Protein AF-A0A1H9VJ92-F1 (afdb_monomer_lite)

Organism: NCBI:txid65499

Radius of gyration: 24.5 Å; chains: 1; bounding box: 49×65×63 Å

pLDDT: mean 74.27, std 18.9, range [30.56, 96.19]

Sequence (185 aa):
MTDTLDYDVPSKRSYGEVLASYCADHPLLGEYDAIVKEHNSHDVPITEELRGGVDNRTAAKMALQRLGMPCDELSVEMADAWVHRMYQEVGSLAAPAVPTISSELIGYFLSDCGVVPTVEGWEMFSAEERREIAATIGDRMPSDVWTDVLVLVMPVLLQHVIDEDRRARNPLSVVRAEETGGDRG

Foldseek 3Di:
DDPPPPPPLPLADALVRLLVVCCVVPQLLVQLVVQCVVFQVDPDPLPDDGDGGQHLLRSSLVSCVVVVHDRDPVSSVVSSVVSVVVSVVSCVSNPNPQQDLLNLLQVLCCVPVVDRDALVRLVPDDPVVLLVSLVVSCVSHPDNPDSVNCSVCVNVSSVVNVVVVVCVVPVPPVVPPPPPPDDDD

Secondary structure (DSSP, 8-state):
----------TT--HHHHHHHHHHH-HHHHHHHHHHHHH--S---TTS--SSS--HHHHHHHHHHHTT---SHHHHHHHHHHHHHHHHHHHHHHS-----HHHHHHHHIIIIISSPPPHHHHTTS-HHHHHHHHHHHHTTSSS---HHHHHHHHHHHHHHHHHHHHHHT-TTSSTTSSS------

Structure (mmCIF, N/CA/C/O backbone):
data_AF-A0A1H9VJ92-F1
#
_entry.id   AF-A0A1H9VJ92-F1
#
loop_
_atom_site.group_PDB
_atom_site.id
_atom_site.type_symbol
_atom_site.label_atom_id
_atom_site.label_alt_id
_atom_site.label_comp_id
_atom_site.label_asym_id
_atom_site.label_entity_id
_atom_site.label_seq_id
_atom_site.pdbx_PDB_ins_code
_atom_site.Cartn_x
_atom_site.Cartn_y
_atom_site.Cartn_z
_atom_site.occupancy
_atom_site.B_iso_or_equiv
_atom_site.auth_seq_id
_atom_site.auth_comp_id
_atom_site.auth_asym_id
_atom_site.auth_atom_id
_atom_site.pdbx_PDB_model_num
ATOM 1 N N . MET A 1 1 ? 27.518 15.662 13.888 1.00 30.83 1 MET A N 1
ATOM 2 C CA . MET A 1 1 ? 26.821 14.371 14.031 1.00 30.83 1 MET A CA 1
ATOM 3 C C . MET A 1 1 ? 25.352 14.701 14.115 1.00 30.83 1 MET A C 1
ATOM 5 O O . MET A 1 1 ? 24.863 15.037 15.181 1.00 30.83 1 MET A O 1
ATOM 9 N N . THR A 1 2 ? 24.715 14.779 12.959 1.00 30.56 2 THR A N 1
ATOM 10 C CA . THR A 1 2 ? 23.270 14.931 12.831 1.00 30.56 2 THR A CA 1
ATOM 11 C C . THR A 1 2 ? 22.800 13.557 12.396 1.00 30.56 2 THR A C 1
ATOM 13 O O . THR A 1 2 ? 23.130 13.139 11.289 1.00 30.56 2 THR 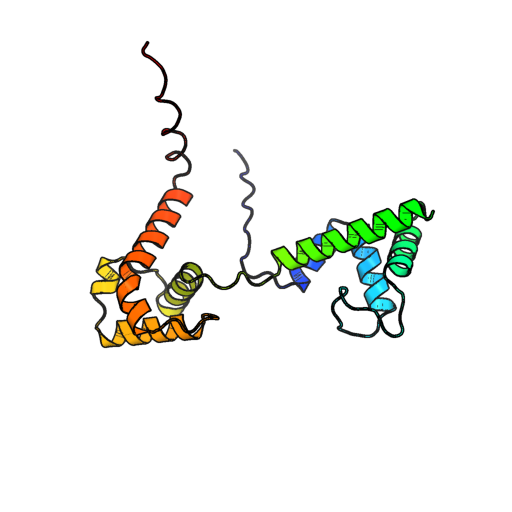A O 1
ATOM 16 N N . ASP A 1 3 ? 22.148 12.837 13.309 1.00 33.38 3 ASP A N 1
ATOM 17 C CA . ASP A 1 3 ? 21.365 11.650 12.975 1.00 33.38 3 ASP A CA 1
ATOM 18 C C . ASP A 1 3 ? 20.242 12.115 12.054 1.00 33.38 3 ASP A C 1
ATOM 20 O O . ASP A 1 3 ? 19.206 12.622 12.487 1.00 33.38 3 ASP A O 1
ATOM 24 N N . THR A 1 4 ? 20.492 12.023 10.755 1.00 34.50 4 THR A N 1
ATOM 25 C CA . THR A 1 4 ? 19.424 11.998 9.774 1.00 34.50 4 THR A CA 1
ATOM 26 C C . THR A 1 4 ? 18.726 10.667 10.004 1.00 34.50 4 THR A C 1
ATOM 28 O O . THR A 1 4 ? 19.301 9.616 9.736 1.00 34.50 4 THR A O 1
ATOM 31 N N . LEU A 1 5 ? 17.529 10.705 10.589 1.00 32.81 5 LEU A N 1
ATOM 32 C CA . LEU A 1 5 ? 16.609 9.574 10.573 1.00 32.81 5 LEU A CA 1
ATOM 33 C C . LEU A 1 5 ? 16.357 9.232 9.101 1.00 32.81 5 LEU A C 1
ATOM 35 O O . LEU A 1 5 ? 15.532 9.871 8.449 1.00 32.81 5 LEU A O 1
ATOM 39 N N . ASP A 1 6 ? 17.118 8.269 8.583 1.00 33.41 6 ASP A N 1
ATOM 40 C CA . ASP A 1 6 ? 16.794 7.536 7.367 1.00 33.41 6 ASP A CA 1
ATOM 41 C C . ASP A 1 6 ? 15.425 6.898 7.608 1.00 33.41 6 ASP A C 1
ATOM 43 O O . ASP A 1 6 ? 15.298 5.830 8.210 1.00 33.41 6 ASP A O 1
ATOM 47 N N . TYR A 1 7 ? 14.369 7.582 7.170 1.00 33.28 7 TYR A N 1
ATOM 48 C CA . TYR A 1 7 ? 13.121 6.909 6.859 1.00 33.28 7 TYR A CA 1
ATOM 49 C C . TYR A 1 7 ? 13.387 6.098 5.596 1.00 33.28 7 TYR A C 1
ATOM 51 O O . TYR A 1 7 ? 13.138 6.532 4.474 1.00 33.28 7 TYR A O 1
ATOM 59 N N . ASP A 1 8 ? 13.953 4.917 5.809 1.00 35.72 8 ASP A N 1
ATOM 60 C CA . ASP A 1 8 ? 13.954 3.824 4.857 1.00 35.72 8 ASP A CA 1
ATOM 61 C C . ASP A 1 8 ? 12.477 3.465 4.653 1.00 35.72 8 ASP A C 1
ATOM 63 O O . ASP A 1 8 ? 11.898 2.722 5.444 1.00 35.72 8 ASP A O 1
ATOM 67 N N . VAL A 1 9 ? 11.802 4.130 3.708 1.00 35.00 9 VAL A N 1
ATOM 68 C CA . VAL A 1 9 ? 10.424 3.805 3.326 1.00 35.00 9 VAL A CA 1
ATOM 69 C C . VAL A 1 9 ? 10.524 2.560 2.453 1.00 35.00 9 VAL A C 1
ATOM 71 O O . VAL A 1 9 ? 10.855 2.678 1.270 1.00 35.00 9 VAL A O 1
ATOM 74 N N . PRO A 1 10 ? 10.260 1.347 2.973 1.00 42.19 10 PRO A N 1
ATOM 75 C CA . PRO A 1 10 ? 10.361 0.155 2.165 1.00 42.19 10 PRO A CA 1
ATOM 76 C C . PRO A 1 10 ? 9.094 0.155 1.318 1.00 42.19 10 PRO A C 1
ATOM 78 O O . PRO A 1 10 ? 7.992 -0.026 1.833 1.00 42.19 10 PRO A O 1
ATOM 81 N N . SER A 1 11 ? 9.248 0.366 0.015 1.00 44.41 11 SER A N 1
ATOM 82 C CA . SER A 1 11 ? 8.184 0.421 -1.000 1.00 44.41 11 SER A CA 1
ATOM 83 C C . SER A 1 11 ? 7.394 -0.891 -1.176 1.00 44.41 11 SER A C 1
ATOM 85 O O . SER A 1 11 ? 6.705 -1.079 -2.174 1.00 44.41 11 SER A O 1
ATOM 87 N N . LYS A 1 12 ? 7.497 -1.820 -0.217 1.00 44.62 12 LYS A N 1
ATOM 88 C CA . LYS A 1 12 ? 6.905 -3.162 -0.217 1.00 44.62 12 LYS A CA 1
ATOM 89 C C . LYS A 1 12 ? 6.462 -3.595 1.187 1.00 44.62 12 LYS A C 1
ATOM 91 O O . LYS A 1 12 ? 6.755 -4.715 1.590 1.00 44.62 12 LYS A O 1
ATOM 96 N N . ARG A 1 13 ? 5.806 -2.728 1.964 1.00 57.44 13 ARG A N 1
ATOM 97 C CA . ARG A 1 13 ? 5.148 -3.181 3.202 1.00 57.44 13 ARG A CA 1
ATOM 98 C C . ARG A 1 13 ? 3.739 -3.652 2.870 1.00 57.44 13 ARG A C 1
ATOM 100 O O . ARG A 1 13 ? 2.931 -2.890 2.350 1.00 57.44 13 ARG A O 1
ATOM 107 N N . SER A 1 14 ? 3.456 -4.916 3.151 1.00 68.88 14 SER A N 1
ATOM 108 C CA . SER A 1 14 ? 2.101 -5.455 3.080 1.00 68.88 14 SER A CA 1
ATOM 109 C C . SER A 1 14 ? 1.179 -4.721 4.060 1.00 68.88 14 SER A C 1
ATOM 111 O O . SER A 1 14 ? 1.623 -4.201 5.085 1.00 68.88 14 SER A O 1
ATOM 113 N N . TYR A 1 15 ? -0.128 -4.724 3.786 1.00 73.50 15 TYR A N 1
ATOM 114 C CA . TYR A 1 15 ? -1.134 -4.166 4.698 1.00 73.50 15 TYR A CA 1
ATOM 115 C C . TYR A 1 15 ? -0.998 -4.692 6.126 1.00 73.50 15 TYR A C 1
ATOM 117 O O . TYR A 1 15 ? -1.073 -3.916 7.075 1.00 73.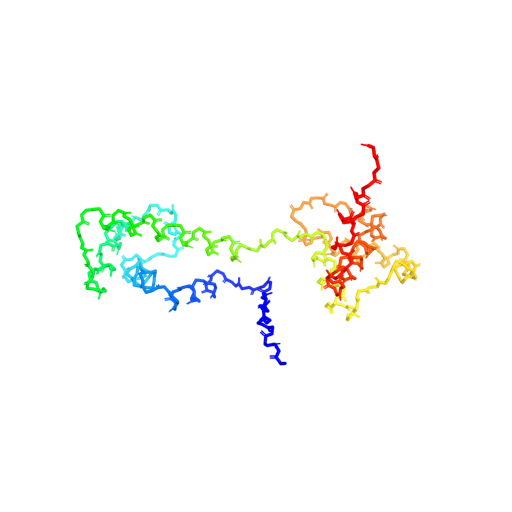50 15 TYR A O 1
ATOM 125 N N . GLY A 1 16 ? -0.703 -5.986 6.282 1.00 71.25 16 GLY A N 1
ATOM 126 C CA . GLY A 1 16 ? -0.458 -6.585 7.591 1.00 71.25 16 GLY A CA 1
ATOM 127 C C . GLY A 1 16 ? 0.750 -5.991 8.325 1.00 71.25 16 GLY A C 1
ATOM 128 O O . GLY A 1 16 ? 0.669 -5.773 9.529 1.00 71.25 16 GLY A O 1
ATOM 129 N N . GLU A 1 17 ? 1.847 -5.686 7.626 1.00 73.19 17 GLU A N 1
ATOM 130 C CA . GLU A 1 17 ? 3.061 -5.113 8.231 1.00 73.19 17 GLU A CA 1
ATOM 131 C C . GLU A 1 17 ? 2.878 -3.646 8.630 1.00 73.19 17 GLU A C 1
ATOM 133 O O . GLU A 1 17 ? 3.307 -3.244 9.713 1.00 73.19 17 GLU A O 1
ATOM 138 N N . VAL A 1 18 ? 2.214 -2.848 7.785 1.00 76.50 18 VAL A N 1
ATOM 139 C CA . VAL A 1 18 ? 1.895 -1.449 8.115 1.00 76.50 18 VAL A CA 1
ATOM 140 C C . VAL A 1 18 ? 0.924 -1.396 9.293 1.00 76.50 18 VAL A C 1
ATOM 142 O O . VAL A 1 18 ? 1.171 -0.667 10.253 1.00 76.50 18 VAL A O 1
ATOM 145 N N . LEU A 1 19 ? -0.132 -2.218 9.266 1.00 82.12 19 LEU A N 1
ATOM 146 C CA . LEU A 1 19 ? -1.099 -2.306 10.357 1.00 82.12 19 LEU A CA 1
ATOM 147 C C . LEU A 1 19 ? -0.432 -2.737 11.668 1.00 82.12 19 LEU A C 1
ATOM 149 O O . LEU A 1 19 ? -0.682 -2.127 12.701 1.00 82.12 19 LEU A O 1
ATOM 153 N N . ALA A 1 20 ? 0.452 -3.738 11.637 1.00 80.69 20 ALA A N 1
ATOM 154 C CA . ALA A 1 20 ? 1.168 -4.192 12.828 1.00 80.69 20 ALA A CA 1
ATOM 155 C C . ALA A 1 20 ? 2.037 -3.085 13.450 1.00 80.69 20 ALA A C 1
ATOM 157 O O . ALA A 1 20 ? 2.063 -2.955 14.674 1.00 80.69 20 ALA A O 1
ATOM 158 N N . SER A 1 21 ? 2.701 -2.265 12.625 1.00 83.31 21 SER A N 1
ATOM 159 C CA . SER A 1 21 ? 3.458 -1.097 13.098 1.00 83.31 21 SER A CA 1
ATOM 160 C C . SER A 1 21 ? 2.544 -0.077 13.779 1.00 83.31 21 SER A C 1
ATOM 162 O O . SER A 1 21 ? 2.816 0.342 14.898 1.00 83.31 21 SER A O 1
ATOM 164 N N . TYR A 1 22 ? 1.423 0.274 13.143 1.00 86.06 22 TYR A N 1
ATOM 165 C CA . TYR A 1 22 ? 0.463 1.225 13.708 1.00 86.06 22 TYR A CA 1
ATOM 166 C C . TYR A 1 22 ? -0.174 0.700 15.005 1.00 86.06 22 TYR A C 1
ATOM 168 O O . TYR A 1 22 ? -0.342 1.458 15.956 1.00 86.06 22 TYR A O 1
ATOM 176 N N . CYS A 1 23 ? -0.496 -0.593 15.091 1.00 88.06 23 CYS A N 1
ATOM 177 C CA . CYS A 1 23 ? -1.021 -1.202 16.316 1.00 88.06 23 CYS A CA 1
ATOM 178 C C . CYS A 1 23 ? -0.011 -1.168 17.474 1.00 88.06 23 CYS A C 1
ATOM 180 O O . CYS A 1 23 ? -0.426 -1.077 18.628 1.00 88.06 23 CYS A O 1
ATOM 182 N N . ALA A 1 24 ? 1.294 -1.231 17.187 1.00 83.56 24 ALA A N 1
ATOM 183 C CA . ALA A 1 24 ? 2.337 -1.117 18.205 1.00 83.56 24 ALA A CA 1
ATOM 184 C C . ALA A 1 24 ? 2.454 0.315 18.760 1.00 83.56 24 ALA A C 1
ATOM 186 O O . ALA A 1 24 ? 2.632 0.489 19.966 1.00 83.56 24 ALA A O 1
ATOM 187 N N . ASP A 1 25 ? 2.305 1.325 17.898 1.00 85.69 25 ASP A N 1
ATOM 188 C CA . ASP A 1 25 ? 2.434 2.739 18.272 1.00 85.69 25 ASP A CA 1
ATOM 189 C C . ASP A 1 25 ? 1.129 3.344 18.822 1.00 85.69 25 ASP A C 1
ATOM 191 O O . ASP A 1 25 ? 1.148 4.340 19.554 1.00 85.69 25 ASP A O 1
ATOM 195 N N . HIS A 1 26 ? -0.019 2.737 18.506 1.00 89.94 26 HIS A N 1
ATOM 196 C CA . HIS A 1 26 ? -1.334 3.249 18.870 1.00 89.94 26 HIS A CA 1
ATOM 197 C C . HIS A 1 26 ? -2.192 2.213 19.626 1.00 89.94 26 HIS A C 1
ATOM 199 O O . HIS A 1 26 ? -2.920 1.432 19.006 1.00 89.94 26 HIS A O 1
ATOM 205 N N . PRO A 1 27 ? -2.214 2.255 20.977 1.00 92.69 27 PRO A N 1
ATOM 206 C CA . PRO A 1 27 ? -2.888 1.248 21.807 1.00 92.69 27 PRO A CA 1
ATOM 207 C C . PRO A 1 27 ? -4.383 1.061 21.520 1.00 92.69 27 PRO A C 1
ATOM 209 O O . PRO A 1 27 ? -4.886 -0.056 21.572 1.00 92.69 27 PRO A O 1
ATOM 212 N N . LEU A 1 28 ? -5.098 2.144 21.188 1.00 92.25 28 LEU A N 1
ATOM 213 C CA . LEU A 1 28 ? -6.522 2.076 20.837 1.00 92.25 28 LEU A CA 1
ATOM 214 C C . LEU A 1 28 ? -6.759 1.261 19.564 1.00 92.25 28 LEU A C 1
ATOM 216 O O . LEU A 1 28 ? -7.692 0.465 19.525 1.00 92.25 28 LEU A O 1
ATOM 220 N N . LEU A 1 29 ? -5.908 1.436 18.551 1.00 90.75 29 LEU A N 1
ATOM 221 C CA . LEU A 1 29 ? -5.986 0.669 17.311 1.00 90.75 29 LEU A CA 1
ATOM 222 C C . LEU A 1 29 ? -5.646 -0.803 17.560 1.00 90.75 29 LEU A C 1
ATOM 224 O O . LEU A 1 29 ? -6.346 -1.674 17.058 1.00 90.75 29 LEU A O 1
ATOM 228 N N . GLY A 1 30 ? -4.624 -1.075 18.379 1.00 90.06 30 GLY A N 1
ATOM 229 C CA . GLY A 1 30 ? -4.223 -2.437 18.737 1.00 90.06 30 GLY A CA 1
ATOM 230 C C . GLY A 1 30 ? -5.320 -3.224 19.461 1.00 90.06 30 GLY A C 1
ATOM 231 O O . GLY A 1 30 ? -5.638 -4.342 19.059 1.00 90.06 30 GLY A O 1
ATOM 232 N N . GLU A 1 31 ? -5.941 -2.641 20.491 1.00 94.12 31 GLU A N 1
ATOM 233 C CA . GLU A 1 31 ? -7.042 -3.294 21.218 1.00 94.12 31 GLU A CA 1
ATOM 234 C C . GLU A 1 31 ? -8.282 -3.474 20.344 1.00 94.12 31 GLU A C 1
ATOM 236 O O . GLU A 1 31 ? -8.937 -4.516 20.388 1.00 94.12 31 GLU A O 1
ATOM 241 N N . TYR A 1 32 ? -8.591 -2.475 19.518 1.00 91.94 32 TYR A N 1
ATOM 242 C CA . TYR A 1 32 ? -9.691 -2.559 18.572 1.00 91.94 32 TYR A CA 1
ATOM 243 C C . TYR A 1 32 ? -9.485 -3.706 17.571 1.00 91.94 32 TYR A C 1
ATOM 245 O O . TYR A 1 32 ? -10.378 -4.534 17.392 1.00 91.94 32 TYR A O 1
ATOM 253 N N . ASP A 1 33 ? -8.306 -3.783 16.947 1.00 89.38 33 ASP A N 1
ATOM 254 C CA . ASP A 1 33 ? -7.958 -4.821 15.972 1.00 89.38 33 ASP A CA 1
ATOM 255 C C . ASP A 1 33 ? -8.014 -6.223 16.600 1.00 89.38 33 ASP A C 1
ATOM 257 O O . ASP A 1 33 ? -8.544 -7.159 15.996 1.00 89.38 33 ASP A O 1
ATOM 261 N N . ALA A 1 34 ? -7.552 -6.361 17.848 1.00 89.62 34 ALA A N 1
ATOM 262 C CA . ALA A 1 34 ? -7.667 -7.599 18.613 1.00 89.62 34 ALA A CA 1
ATOM 263 C C . ALA A 1 34 ? -9.133 -8.000 18.844 1.00 89.62 34 ALA A C 1
ATOM 265 O O . ALA A 1 34 ? -9.500 -9.140 18.569 1.00 89.62 34 ALA A O 1
ATOM 266 N N . ILE A 1 35 ? -9.994 -7.070 19.271 1.00 89.69 35 ILE A N 1
ATOM 267 C CA . ILE A 1 35 ? -11.428 -7.329 19.485 1.00 89.69 35 ILE A CA 1
ATOM 268 C C . ILE A 1 35 ? -12.116 -7.739 18.185 1.00 89.69 35 ILE A C 1
ATOM 270 O O . ILE A 1 35 ? -12.880 -8.704 18.173 1.00 89.69 35 ILE A O 1
ATOM 274 N N . VAL A 1 36 ? -11.835 -7.041 17.083 1.00 85.50 36 VAL A N 1
ATOM 275 C CA . VAL A 1 36 ? -12.378 -7.399 15.771 1.00 85.50 36 VAL A CA 1
ATOM 276 C C . VAL A 1 36 ? -11.951 -8.814 15.391 1.00 85.50 36 VAL A C 1
ATOM 278 O O . VAL A 1 36 ? -12.809 -9.610 15.034 1.00 85.50 36 VAL A O 1
ATOM 281 N N . LYS A 1 37 ? -10.676 -9.183 15.548 1.00 81.81 37 LYS A N 1
ATOM 282 C CA . LYS A 1 37 ? -10.196 -10.549 15.263 1.00 81.81 37 LYS A CA 1
ATOM 283 C C . LYS A 1 37 ? -10.792 -11.615 16.188 1.00 81.81 37 LYS A C 1
ATOM 285 O O . LYS A 1 37 ? -11.063 -12.727 15.743 1.00 81.81 37 LYS A O 1
ATOM 290 N N . GLU A 1 38 ? -10.990 -11.297 17.466 1.00 84.12 38 GLU A N 1
ATOM 291 C CA . GLU A 1 38 ? -11.573 -12.208 18.458 1.00 84.12 38 GLU A CA 1
ATOM 292 C C . GLU A 1 38 ? -13.059 -12.494 18.189 1.00 84.12 38 GLU A C 1
ATOM 294 O O . GLU A 1 38 ? -13.521 -13.619 18.386 1.00 84.12 38 GLU A O 1
ATOM 299 N N . HIS A 1 39 ? -13.812 -11.479 17.757 1.00 78.56 39 HIS A N 1
ATOM 300 C CA . HIS A 1 39 ? -15.274 -11.526 17.692 1.00 78.56 39 HIS A CA 1
ATOM 301 C C . HIS A 1 39 ? -15.845 -11.610 16.272 1.00 78.56 39 HIS A C 1
ATOM 303 O O . HIS A 1 39 ? -16.992 -12.028 16.109 1.00 78.56 39 HIS A O 1
ATOM 309 N N . ASN A 1 40 ? -15.067 -11.250 15.252 1.00 69.44 40 ASN A N 1
ATOM 310 C CA . ASN A 1 40 ? -15.472 -11.296 13.853 1.00 69.44 40 ASN A CA 1
ATOM 311 C C . ASN A 1 40 ? -14.667 -12.388 13.155 1.00 69.44 40 ASN A C 1
ATOM 313 O O . ASN A 1 40 ? -13.539 -12.192 12.715 1.00 69.44 40 ASN A O 1
ATOM 317 N N . SER A 1 41 ? -15.249 -13.581 13.076 1.00 54.66 41 SER A N 1
ATOM 318 C CA . SER A 1 41 ? -14.585 -14.767 12.535 1.00 54.66 41 SER A CA 1
ATOM 319 C C . SER A 1 41 ? -14.517 -14.773 11.002 1.00 54.66 41 SER A C 1
ATOM 321 O O . SER A 1 41 ? -14.742 -15.824 10.417 1.00 54.66 41 SER A O 1
ATOM 323 N N . HIS A 1 42 ? -14.255 -13.651 10.322 1.00 50.16 42 HIS A N 1
ATOM 324 C CA . HIS A 1 42 ? -14.156 -13.615 8.858 1.00 50.16 42 HIS A CA 1
ATOM 325 C C . HIS A 1 42 ? -13.095 -12.612 8.364 1.00 50.16 42 HIS A C 1
ATOM 327 O O . HIS A 1 42 ? -13.063 -11.474 8.821 1.00 50.16 42 HIS A O 1
ATOM 333 N N . ASP A 1 43 ? -12.280 -13.038 7.386 1.00 50.31 43 ASP A N 1
ATOM 334 C CA . ASP A 1 43 ? -11.286 -12.255 6.619 1.00 50.31 43 ASP A CA 1
ATOM 335 C C . ASP A 1 43 ? -11.943 -11.187 5.705 1.00 50.31 43 ASP A C 1
ATOM 337 O O . ASP A 1 43 ? -11.622 -11.074 4.521 1.00 50.31 43 ASP A O 1
ATOM 341 N N . VAL A 1 44 ? -12.923 -10.427 6.202 1.00 47.97 44 VAL A N 1
ATOM 342 C CA . VAL A 1 44 ? -13.574 -9.358 5.425 1.00 47.97 44 VAL A CA 1
ATOM 343 C C . VAL A 1 44 ? -12.954 -8.014 5.810 1.00 47.97 44 VAL A C 1
ATOM 345 O O . VAL A 1 44 ? -12.766 -7.762 7.003 1.00 47.97 44 VAL A O 1
ATOM 348 N N . PRO A 1 45 ? -12.625 -7.135 4.843 1.00 54.19 45 PRO A N 1
ATOM 349 C CA . PRO A 1 45 ? -12.153 -5.789 5.137 1.00 54.19 45 PRO A CA 1
ATOM 350 C C . PRO A 1 45 ? -13.106 -5.053 6.085 1.00 54.19 45 PRO A C 1
ATOM 352 O O . PRO A 1 45 ? -14.319 -5.057 5.890 1.00 54.19 45 PRO A O 1
ATOM 355 N N . ILE A 1 46 ? -12.546 -4.359 7.077 1.00 53.31 46 ILE A N 1
ATOM 356 C CA . ILE A 1 46 ? -13.278 -3.624 8.128 1.00 53.31 46 ILE A CA 1
ATOM 357 C C . ILE A 1 46 ? -14.219 -2.522 7.607 1.00 53.31 46 ILE A C 1
ATOM 359 O O . ILE A 1 46 ? -15.035 -1.966 8.340 1.00 53.31 46 ILE A O 1
ATOM 363 N N . THR A 1 47 ? -14.078 -2.179 6.327 1.00 52.19 47 THR A N 1
ATOM 364 C CA . THR A 1 47 ? -14.944 -1.245 5.610 1.00 52.19 47 THR A CA 1
ATOM 365 C C . THR A 1 47 ? -16.320 -1.826 5.278 1.00 52.19 47 THR A C 1
ATOM 367 O O . THR A 1 47 ? -17.196 -1.064 4.881 1.00 52.19 47 THR A O 1
ATOM 370 N N . GLU A 1 48 ? -16.524 -3.141 5.402 1.00 48.69 48 GLU A N 1
ATOM 371 C CA . GLU A 1 48 ? -17.812 -3.799 5.150 1.00 48.69 48 GLU A CA 1
ATOM 372 C C . GLU A 1 48 ? -18.614 -4.052 6.440 1.00 48.69 48 GLU A C 1
ATOM 374 O O . GLU A 1 48 ? -18.059 -4.247 7.520 1.00 48.69 48 GLU A O 1
ATOM 379 N N . GLU A 1 49 ? -19.949 -4.068 6.330 1.00 46.62 49 GLU A N 1
ATOM 380 C CA . GLU A 1 49 ? -20.837 -4.402 7.451 1.00 46.62 49 GLU A CA 1
ATOM 381 C C . GLU A 1 49 ? -20.615 -5.845 7.928 1.00 46.62 49 GLU A C 1
ATOM 383 O O . GLU A 1 49 ? -20.849 -6.819 7.204 1.00 46.62 49 GLU A O 1
ATOM 388 N N . LEU A 1 50 ? -20.219 -5.985 9.193 1.00 53.75 50 LEU A N 1
ATOM 389 C CA . LEU A 1 50 ? -19.965 -7.269 9.834 1.00 53.75 50 LEU A CA 1
ATOM 390 C C . LEU A 1 50 ? -21.265 -8.067 10.005 1.00 53.75 50 LEU A C 1
ATOM 392 O O . LEU A 1 50 ? -22.129 -7.738 10.820 1.00 53.75 50 LEU A O 1
ATOM 396 N N . ARG A 1 51 ? -21.408 -9.169 9.261 1.00 47.50 51 ARG A N 1
ATOM 397 C CA . ARG A 1 51 ? -22.512 -10.122 9.450 1.00 47.50 51 ARG A CA 1
ATOM 398 C C . ARG A 1 51 ? -22.139 -11.148 10.518 1.00 47.50 51 ARG A C 1
ATOM 400 O O . ARG A 1 51 ? -21.429 -12.103 10.232 1.00 47.50 51 ARG A O 1
ATOM 407 N N . GLY A 1 52 ? -22.672 -10.974 11.728 1.00 54.28 52 GLY A N 1
ATOM 408 C CA . GLY A 1 52 ? -22.600 -11.985 12.793 1.00 54.28 52 GLY A CA 1
ATOM 409 C C . GLY A 1 52 ? -21.503 -11.792 13.843 1.00 54.28 52 GLY A C 1
ATOM 410 O O . GLY A 1 52 ? -21.184 -12.753 14.537 1.00 54.28 52 GLY A O 1
ATOM 411 N N . GLY A 1 53 ? -20.970 -10.578 13.998 1.00 65.75 53 GLY A N 1
ATOM 412 C CA . GLY A 1 53 ? -19.998 -10.237 15.040 1.00 65.75 53 GLY A CA 1
ATOM 413 C C . GLY A 1 53 ? -20.242 -8.856 15.666 1.00 65.75 53 GLY A C 1
ATOM 414 O O . GLY A 1 53 ? -21.351 -8.327 15.567 1.00 65.75 53 GLY A O 1
ATOM 415 N N . VAL A 1 54 ? -19.255 -8.298 16.374 1.00 79.75 54 VAL A N 1
ATOM 416 C CA . VAL A 1 54 ? -19.388 -6.989 17.046 1.00 79.75 54 VAL A CA 1
ATOM 417 C C . VAL A 1 54 ? -19.229 -5.856 16.038 1.00 79.75 54 VAL A C 1
ATOM 419 O O . VAL A 1 54 ? -18.235 -5.810 15.321 1.00 79.75 54 VAL A O 1
ATOM 422 N N . ASP A 1 55 ? -20.192 -4.933 15.989 1.00 84.69 55 ASP A N 1
ATOM 423 C CA . ASP A 1 55 ? -20.090 -3.748 15.132 1.00 84.69 55 ASP A CA 1
ATOM 424 C C . ASP A 1 55 ? -18.956 -2.803 15.570 1.00 84.69 55 ASP A C 1
ATOM 426 O O . ASP A 1 55 ? -18.422 -2.899 16.679 1.00 84.69 55 ASP A O 1
ATOM 430 N N . ASN A 1 56 ? -18.595 -1.863 14.694 1.00 84.12 56 ASN A N 1
ATOM 431 C CA . ASN A 1 56 ? -17.443 -0.984 14.895 1.00 84.12 56 ASN A CA 1
ATOM 432 C C . ASN A 1 56 ? -17.551 -0.140 16.175 1.00 84.12 56 ASN A C 1
ATOM 434 O O . ASN A 1 56 ? -16.580 -0.037 16.926 1.00 84.12 56 ASN A O 1
ATOM 438 N N . ARG A 1 57 ? -18.741 0.390 16.495 1.00 89.62 57 ARG A N 1
ATOM 439 C CA . ARG A 1 57 ? -18.955 1.157 17.737 1.00 89.62 57 ARG A CA 1
ATOM 440 C C . ARG A 1 57 ? -18.839 0.274 18.975 1.00 89.62 57 ARG A C 1
ATOM 442 O O . ARG A 1 57 ? -18.315 0.715 19.999 1.00 89.62 57 ARG A O 1
ATOM 449 N N . THR A 1 58 ? -19.308 -0.965 18.901 1.00 90.31 58 THR A N 1
ATOM 450 C CA . THR A 1 58 ? -19.199 -1.948 19.980 1.00 90.31 58 THR A CA 1
ATOM 451 C C . THR A 1 58 ? -17.744 -2.352 20.193 1.00 90.31 58 THR A C 1
ATOM 453 O O . THR A 1 58 ? -17.284 -2.353 21.336 1.00 90.31 58 THR A O 1
ATOM 456 N N . ALA A 1 59 ? -16.994 -2.590 19.115 1.00 90.00 59 ALA A N 1
ATOM 457 C CA . ALA A 1 59 ? -15.560 -2.853 19.171 1.00 90.00 59 ALA A CA 1
ATOM 458 C C . ALA A 1 59 ? -14.783 -1.665 19.766 1.00 90.00 59 ALA A C 1
ATOM 460 O O . ALA A 1 59 ? -13.996 -1.855 20.692 1.00 90.00 59 ALA A O 1
ATOM 461 N N . ALA A 1 60 ? -15.070 -0.430 19.335 1.00 91.12 60 ALA A N 1
ATOM 462 C CA . ALA A 1 60 ? -14.456 0.786 19.878 1.00 91.12 60 ALA A CA 1
ATOM 463 C C . ALA A 1 60 ? -14.733 0.958 21.375 1.00 91.12 60 ALA A C 1
ATOM 465 O O . ALA A 1 60 ? -13.824 1.240 22.157 1.00 91.12 60 ALA A O 1
ATOM 466 N N . LYS A 1 61 ? -15.975 0.719 21.803 1.00 95.19 61 LYS A N 1
ATOM 467 C CA . LYS A 1 61 ? -16.335 0.739 23.222 1.00 95.19 61 LYS A CA 1
ATOM 468 C C . LYS A 1 61 ? -15.569 -0.317 24.017 1.00 95.19 61 LYS A C 1
ATOM 470 O O . LYS A 1 61 ? -15.047 -0.005 25.083 1.00 95.19 61 LYS A O 1
ATOM 475 N N . MET A 1 62 ? -15.495 -1.549 23.521 1.00 94.56 62 MET A N 1
ATOM 476 C CA . MET A 1 62 ? -14.756 -2.627 24.184 1.00 94.56 62 MET A CA 1
ATOM 477 C C . MET A 1 62 ? -13.251 -2.322 24.258 1.00 94.56 62 MET A C 1
ATOM 479 O O . MET A 1 62 ? -12.635 -2.586 25.290 1.00 94.56 62 MET A O 1
ATOM 483 N N . ALA A 1 63 ? -12.674 -1.699 23.226 1.00 94.19 63 ALA A N 1
ATOM 484 C CA . ALA A 1 63 ? -11.270 -1.287 23.210 1.00 94.19 63 ALA A CA 1
ATOM 485 C C . ALA A 1 63 ? -10.990 -0.217 24.276 1.00 94.19 63 ALA A C 1
ATOM 487 O O . ALA A 1 63 ? -10.066 -0.360 25.076 1.00 94.19 63 ALA A O 1
ATOM 488 N N . LEU A 1 64 ? -11.845 0.809 24.368 1.00 95.44 64 LEU A N 1
ATOM 489 C CA . LEU A 1 64 ? -11.764 1.820 25.428 1.00 95.44 64 LEU A CA 1
ATOM 490 C C . LEU A 1 64 ? -11.873 1.193 26.826 1.00 95.44 64 LEU A C 1
ATOM 492 O O . LEU A 1 64 ? -11.111 1.561 27.720 1.00 95.44 64 LEU A O 1
ATOM 496 N N . GLN A 1 65 ? -12.763 0.211 27.010 1.00 96.19 65 GLN A N 1
ATOM 497 C CA . GLN A 1 65 ? -12.912 -0.505 28.281 1.00 96.19 65 GLN A CA 1
ATOM 498 C C . GLN A 1 65 ? -11.648 -1.283 28.662 1.00 96.19 65 GLN A C 1
ATOM 500 O O . GLN A 1 65 ? -11.232 -1.215 29.819 1.00 96.19 65 GLN A O 1
ATOM 505 N N . ARG A 1 66 ? -11.019 -1.989 27.712 1.00 96.00 66 ARG A N 1
ATOM 506 C CA . ARG A 1 66 ? -9.756 -2.714 27.950 1.00 96.00 66 ARG A CA 1
ATOM 507 C C . ARG A 1 66 ? -8.619 -1.773 28.337 1.00 96.00 66 ARG A C 1
ATOM 509 O O . ARG A 1 66 ? -7.831 -2.102 29.219 1.00 96.00 66 ARG A O 1
ATOM 516 N N . L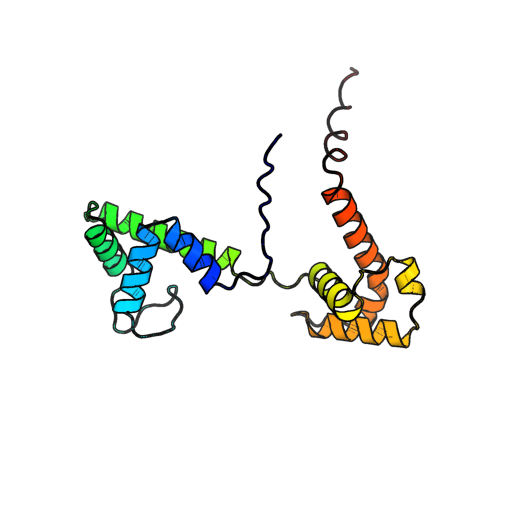EU A 1 67 ? -8.592 -0.578 27.749 1.00 94.56 67 LEU A N 1
ATOM 517 C CA . LEU A 1 67 ? -7.615 0.467 28.060 1.00 94.56 67 LEU A CA 1
ATOM 518 C C . LEU A 1 67 ? -7.921 1.250 29.348 1.00 94.56 67 LEU A C 1
ATOM 520 O O . LEU A 1 67 ? -7.134 2.112 29.734 1.00 94.56 67 LEU A O 1
ATOM 524 N N . GLY A 1 68 ? -9.050 0.986 30.016 1.00 95.19 68 GLY A N 1
ATOM 525 C CA . GLY A 1 68 ? -9.468 1.731 31.207 1.00 95.19 68 GLY A CA 1
ATOM 526 C C . GLY A 1 68 ? -9.843 3.191 30.924 1.00 95.19 68 GLY A C 1
ATOM 527 O O . GLY A 1 68 ? -9.770 4.031 31.821 1.00 95.19 68 GLY A O 1
ATOM 528 N N . MET A 1 69 ? -10.228 3.501 29.685 1.00 93.88 69 MET A N 1
ATOM 529 C CA . MET A 1 69 ? -10.588 4.844 29.230 1.00 93.88 69 MET A CA 1
ATOM 530 C C . MET A 1 69 ? -12.086 5.139 29.428 1.00 93.88 69 MET A C 1
ATOM 532 O O . MET A 1 69 ? -12.895 4.215 29.567 1.00 93.88 69 MET A O 1
ATOM 536 N N . PRO A 1 70 ? -12.500 6.421 29.425 1.00 92.31 70 PRO A N 1
ATOM 537 C CA . PRO A 1 70 ? -13.912 6.792 29.414 1.00 92.31 70 PRO A CA 1
ATOM 538 C C . PRO A 1 70 ? -14.671 6.135 28.255 1.00 92.31 70 PRO A C 1
ATOM 540 O O . PRO A 1 70 ? -14.184 6.069 27.131 1.00 92.31 70 PRO A O 1
ATOM 543 N N . CYS A 1 71 ? -15.873 5.637 28.548 1.00 93.06 71 CYS A N 1
ATOM 544 C CA . CYS A 1 71 ? -16.716 4.886 27.610 1.00 93.06 71 CYS A CA 1
ATOM 545 C C . CYS A 1 71 ? -18.114 5.506 27.464 1.00 93.06 71 CYS A C 1
ATOM 547 O O . CYS A 1 71 ? -19.092 4.794 27.215 1.00 93.06 71 CYS A O 1
ATOM 549 N N . ASP A 1 72 ? -18.229 6.814 27.700 1.00 95.69 72 ASP A N 1
ATOM 550 C CA . ASP A 1 72 ? -19.437 7.568 27.378 1.00 95.69 72 ASP A CA 1
ATOM 551 C C . ASP A 1 72 ? -19.636 7.663 25.855 1.00 95.69 72 ASP A C 1
ATOM 553 O O . ASP A 1 72 ? -18.752 7.335 25.063 1.00 95.69 72 ASP A O 1
ATOM 557 N N . GLU A 1 73 ? -20.830 8.079 25.442 1.00 92.75 73 GLU A N 1
ATOM 558 C CA . GLU A 1 73 ? -21.247 8.058 24.039 1.00 92.75 73 GLU A CA 1
ATOM 559 C C . GLU A 1 73 ? -20.329 8.870 23.118 1.00 92.75 73 GLU A C 1
ATOM 561 O O . GLU A 1 73 ? -19.997 8.391 22.031 1.00 92.75 73 GLU A O 1
ATOM 566 N N . LEU A 1 74 ? -19.870 10.041 23.576 1.00 93.06 74 LEU A N 1
ATOM 567 C CA . LEU A 1 74 ? -18.971 10.900 22.811 1.00 93.06 74 LEU A CA 1
ATOM 568 C C . LEU A 1 74 ? -17.588 10.257 22.684 1.00 93.06 74 LEU A C 1
ATOM 570 O O . LEU A 1 74 ? -17.020 10.230 21.595 1.00 93.06 74 LEU A O 1
ATOM 574 N N . SER A 1 75 ? -17.066 9.689 23.774 1.00 91.69 75 SER A N 1
ATOM 575 C CA . SER A 1 75 ? -15.778 8.984 23.762 1.00 91.69 75 SER A CA 1
ATOM 576 C C . SER A 1 75 ? -15.777 7.804 22.785 1.00 91.69 75 SER A C 1
ATOM 578 O O . SER A 1 75 ? -14.818 7.625 22.034 1.00 91.69 75 SER A O 1
ATOM 580 N N . VAL A 1 76 ? -16.868 7.030 22.739 1.00 93.06 76 VAL A N 1
ATOM 581 C CA . VAL A 1 76 ? -17.021 5.912 21.792 1.00 93.06 76 VAL A CA 1
ATOM 582 C C . VAL A 1 76 ? -17.106 6.408 20.347 1.00 93.06 76 VAL A C 1
ATOM 584 O O . VAL A 1 76 ? -16.467 5.827 19.476 1.00 93.06 76 VAL A O 1
ATOM 587 N N . GLU A 1 77 ? -17.860 7.478 20.083 1.00 89.69 77 GLU A N 1
ATOM 588 C CA . GLU A 1 77 ? -17.969 8.071 18.743 1.00 89.69 77 GLU A CA 1
ATOM 589 C C . GLU A 1 77 ? -16.619 8.590 18.231 1.00 89.69 77 GLU A C 1
ATOM 591 O O . GLU A 1 77 ? -16.228 8.311 17.098 1.00 89.69 77 GLU A O 1
ATOM 596 N N . MET A 1 78 ? -15.873 9.299 19.081 1.00 86.56 78 MET A N 1
ATOM 597 C CA . MET A 1 78 ? -14.548 9.807 18.728 1.00 86.56 78 MET A CA 1
ATOM 598 C C . MET A 1 78 ? -13.545 8.676 18.488 1.00 86.56 78 MET A C 1
ATOM 600 O O . MET A 1 78 ? -12.735 8.770 17.565 1.00 86.56 78 MET A O 1
ATOM 604 N N . ALA A 1 79 ? -13.599 7.612 19.292 1.00 88.69 79 ALA A N 1
ATOM 605 C CA . ALA A 1 79 ? -12.742 6.447 19.115 1.00 88.69 79 ALA A CA 1
ATOM 606 C C . ALA A 1 79 ? -13.037 5.712 17.801 1.00 88.69 79 ALA A C 1
ATOM 608 O O . ALA A 1 79 ? -12.102 5.413 17.063 1.00 88.69 79 ALA A O 1
ATOM 609 N N . ASP A 1 80 ? -14.311 5.480 17.478 1.00 88.50 80 ASP A N 1
ATOM 610 C CA . ASP A 1 80 ? -14.731 4.84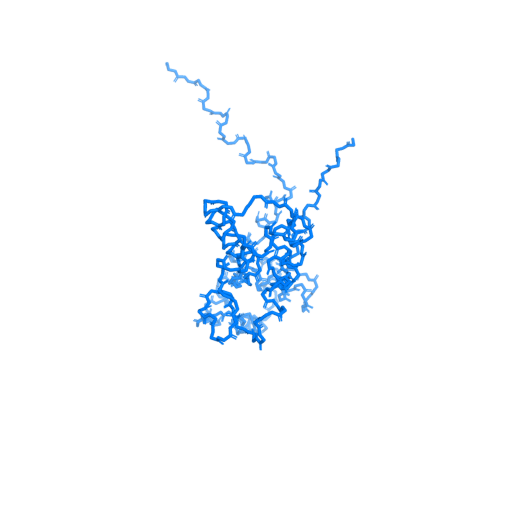5 16.221 1.00 88.50 80 ASP A CA 1
ATOM 611 C C . ASP A 1 80 ? -14.262 5.654 14.998 1.00 88.50 80 ASP A C 1
ATOM 613 O O . ASP A 1 80 ? -13.596 5.129 14.103 1.00 88.50 80 ASP A O 1
ATOM 617 N N . ALA A 1 81 ? -14.489 6.973 15.009 1.00 82.69 81 ALA A N 1
ATOM 618 C CA . ALA A 1 81 ? -14.039 7.864 13.940 1.00 82.69 81 ALA A CA 1
ATOM 619 C C . ALA A 1 81 ? -12.507 7.888 13.790 1.00 82.69 81 ALA A C 1
ATOM 621 O O . ALA A 1 81 ? -11.982 7.899 12.671 1.00 82.69 81 ALA A O 1
ATOM 622 N N . TRP A 1 82 ? -11.777 7.894 14.909 1.00 90.94 82 TRP A N 1
ATOM 623 C CA . TRP A 1 82 ? -10.317 7.879 14.900 1.00 90.94 82 TRP A CA 1
ATOM 624 C C . TRP A 1 82 ? -9.769 6.552 14.358 1.00 90.94 82 TRP A C 1
ATOM 626 O O . TRP A 1 82 ? -8.909 6.571 13.478 1.00 90.94 82 TRP A O 1
ATOM 636 N N . VAL A 1 83 ? -10.307 5.411 14.806 1.00 87.06 83 VAL A N 1
ATOM 637 C CA . VAL A 1 83 ? -9.914 4.081 14.313 1.00 87.06 83 VAL A CA 1
ATOM 638 C C . VAL A 1 83 ? -10.178 3.965 12.813 1.00 87.06 83 VAL A C 1
ATOM 640 O O . VAL A 1 83 ? -9.301 3.529 12.067 1.00 87.06 83 VAL A O 1
ATOM 643 N N . HIS A 1 84 ? -11.343 4.422 12.345 1.00 82.69 84 HIS A N 1
ATOM 644 C CA . HIS A 1 84 ? -11.672 4.415 10.922 1.00 82.69 84 HIS A CA 1
ATOM 645 C C . HIS A 1 84 ? -10.654 5.213 10.093 1.00 82.69 84 HIS A C 1
ATOM 647 O O . HIS A 1 84 ? -10.186 4.743 9.056 1.00 82.69 84 HIS A O 1
ATOM 653 N N . ARG A 1 85 ? -10.249 6.395 10.575 1.00 80.19 85 ARG A N 1
ATOM 654 C CA . ARG A 1 85 ? -9.215 7.211 9.925 1.00 80.19 85 ARG A CA 1
ATOM 655 C C . ARG A 1 85 ? -7.857 6.507 9.883 1.00 80.19 85 ARG A C 1
ATOM 657 O O . ARG A 1 85 ? -7.180 6.582 8.863 1.00 80.19 85 ARG A O 1
ATOM 664 N N . MET A 1 86 ? -7.464 5.819 10.952 1.00 83.50 86 MET A N 1
ATOM 665 C CA . MET A 1 86 ? -6.199 5.076 10.982 1.00 83.50 86 MET A CA 1
ATOM 666 C C . MET A 1 86 ? -6.191 3.915 9.992 1.00 83.50 86 MET A C 1
ATOM 668 O O . MET A 1 86 ? -5.218 3.752 9.265 1.00 83.50 86 MET A O 1
ATOM 672 N N . TYR A 1 87 ? -7.282 3.152 9.881 1.00 81.38 87 TYR A N 1
ATOM 673 C CA . TYR A 1 87 ? -7.379 2.099 8.867 1.00 81.38 87 TYR A CA 1
ATOM 674 C C . TYR A 1 87 ? -7.338 2.651 7.434 1.00 81.38 87 TYR A C 1
ATOM 676 O O . TYR A 1 87 ? -6.727 2.031 6.566 1.00 81.38 87 TYR A O 1
ATOM 684 N N . GLN A 1 88 ? -7.921 3.829 7.177 1.00 79.56 88 GLN A N 1
ATOM 685 C CA . GLN A 1 88 ? -7.782 4.509 5.881 1.00 79.56 88 GLN A CA 1
ATOM 686 C C . GLN A 1 88 ? -6.330 4.920 5.596 1.00 79.56 88 GLN A C 1
ATOM 688 O O . GLN A 1 88 ? -5.854 4.754 4.474 1.00 79.56 88 GLN A O 1
ATOM 693 N N . GLU A 1 89 ? -5.617 5.430 6.599 1.00 76.44 89 GLU A N 1
ATOM 694 C CA . GLU A 1 89 ? -4.208 5.815 6.484 1.00 76.44 89 GLU A CA 1
ATOM 695 C C . GLU A 1 89 ? -3.307 4.598 6.237 1.00 76.44 89 GLU A C 1
ATOM 697 O O . GLU A 1 89 ? -2.533 4.592 5.281 1.00 76.44 89 GLU A O 1
ATOM 702 N N . VAL A 1 90 ? -3.484 3.528 7.018 1.00 79.75 90 VAL A N 1
ATOM 703 C CA . VAL A 1 90 ? -2.828 2.229 6.805 1.00 79.75 90 VAL A CA 1
ATOM 704 C C . VAL A 1 90 ? -3.124 1.715 5.401 1.00 79.75 90 VAL A C 1
ATOM 706 O O . VAL A 1 90 ? -2.202 1.327 4.693 1.00 79.75 90 VAL A O 1
ATOM 709 N N . GLY A 1 91 ? -4.384 1.764 4.963 1.00 72.75 91 GLY A N 1
ATOM 710 C CA . GLY A 1 91 ? -4.787 1.389 3.610 1.00 72.75 91 GLY A CA 1
ATOM 711 C C . GLY A 1 91 ? -4.095 2.220 2.531 1.00 72.75 91 GLY A C 1
ATOM 712 O O . GLY A 1 91 ? -3.671 1.663 1.528 1.00 72.75 91 GLY A O 1
ATOM 713 N N . SER A 1 92 ? -3.910 3.525 2.743 1.00 70.12 92 SER A N 1
ATOM 714 C CA . SER A 1 92 ? -3.195 4.403 1.808 1.00 70.12 92 SER A CA 1
ATOM 715 C C . SER A 1 92 ? -1.690 4.135 1.762 1.00 70.12 92 SER A C 1
ATOM 717 O O . SER A 1 92 ? -1.086 4.299 0.706 1.00 70.12 92 SER A O 1
ATOM 719 N N . LEU A 1 93 ? -1.078 3.771 2.890 1.00 69.06 93 LEU A N 1
ATOM 720 C CA . LEU A 1 93 ? 0.357 3.484 2.992 1.00 69.06 93 LEU A CA 1
ATOM 721 C C . LEU A 1 93 ? 0.706 2.065 2.539 1.00 69.06 93 LEU A C 1
ATOM 723 O O . LEU A 1 93 ? 1.808 1.823 2.054 1.00 69.06 93 LEU A O 1
ATOM 727 N N . ALA A 1 94 ? -0.227 1.134 2.717 1.00 67.44 94 ALA A N 1
ATOM 728 C CA . ALA A 1 94 ? -0.106 -0.256 2.312 1.00 67.44 94 ALA A CA 1
ATOM 729 C C . ALA A 1 94 ? -0.679 -0.547 0.925 1.00 67.44 94 ALA A C 1
ATOM 731 O O . ALA A 1 94 ? -0.468 -1.645 0.403 1.00 67.44 94 ALA A O 1
ATOM 732 N N . ALA A 1 95 ? -1.439 0.388 0.343 1.00 57.22 95 ALA A N 1
ATOM 733 C CA . ALA A 1 95 ? -1.857 0.278 -1.040 1.00 57.22 95 ALA A CA 1
ATOM 734 C C . ALA A 1 95 ? -0.587 0.080 -1.871 1.00 57.22 95 ALA A C 1
ATOM 736 O O . ALA A 1 95 ? 0.329 0.903 -1.759 1.00 57.22 95 ALA A O 1
ATOM 737 N N . PRO A 1 96 ? -0.497 -0.987 -2.690 1.00 54.06 96 PRO A N 1
ATOM 738 C CA . PRO A 1 96 ? 0.543 -1.024 -3.695 1.00 54.06 96 PRO A CA 1
ATOM 739 C C . PRO A 1 96 ? 0.352 0.260 -4.492 1.00 54.06 96 PRO A C 1
ATOM 741 O O . PRO A 1 96 ? -0.715 0.467 -5.080 1.00 54.06 96 PRO A O 1
ATOM 744 N N . ALA A 1 97 ? 1.330 1.168 -4.423 1.00 55.84 97 ALA A N 1
ATOM 745 C CA . ALA A 1 97 ? 1.342 2.320 -5.303 1.00 55.84 97 ALA A CA 1
ATOM 746 C C . ALA A 1 97 ? 1.080 1.753 -6.696 1.00 55.84 97 ALA A C 1
ATOM 748 O O . ALA A 1 97 ? 1.774 0.812 -7.087 1.00 55.84 97 ALA A O 1
ATOM 749 N N . VAL A 1 98 ? 0.030 2.230 -7.380 1.00 56.62 98 VAL A N 1
ATOM 750 C CA . VAL A 1 98 ? -0.220 1.846 -8.774 1.00 56.62 98 VAL A CA 1
ATOM 751 C C . VAL A 1 98 ? 1.135 1.947 -9.460 1.00 56.62 98 VAL A C 1
ATOM 753 O O . VAL A 1 98 ? 1.698 3.049 -9.423 1.00 56.62 98 VAL A O 1
ATOM 756 N N . PRO A 1 99 ? 1.707 0.832 -9.957 1.00 60.84 99 PRO A N 1
ATOM 757 C CA . PRO A 1 99 ? 3.083 0.842 -10.402 1.00 60.84 99 PRO A CA 1
ATOM 758 C C . PRO A 1 99 ? 3.213 1.943 -11.444 1.00 60.84 99 PRO A C 1
ATOM 760 O O . PRO A 1 99 ? 2.499 1.973 -12.449 1.00 60.84 99 PRO A O 1
ATOM 763 N N . THR A 1 100 ? 4.041 2.937 -11.138 1.00 73.12 100 THR A N 1
ATOM 764 C CA . THR A 1 100 ? 4.352 3.978 -12.106 1.00 73.12 100 THR A CA 1
ATOM 765 C C . THR A 1 100 ? 5.285 3.362 -13.132 1.00 73.12 100 THR A C 1
ATOM 767 O O . THR A 1 100 ? 6.088 2.485 -12.799 1.00 73.12 100 THR A O 1
ATOM 770 N N . ILE A 1 101 ? 5.230 3.851 -14.370 1.00 77.69 101 ILE A N 1
ATOM 771 C CA . ILE A 1 101 ? 6.136 3.385 -15.427 1.00 77.69 101 ILE A CA 1
ATOM 772 C C . ILE A 1 101 ? 7.599 3.491 -14.958 1.00 77.69 101 ILE A C 1
ATOM 774 O O . ILE A 1 101 ? 8.380 2.570 -15.174 1.00 77.69 101 ILE A O 1
ATOM 778 N N . SER A 1 102 ? 7.953 4.565 -14.245 1.00 77.75 102 SER A N 1
ATOM 779 C CA . SER A 1 102 ? 9.284 4.743 -13.653 1.00 77.75 102 SER A CA 1
ATOM 780 C C . SER A 1 102 ? 9.632 3.650 -12.635 1.00 77.75 102 SER A C 1
ATOM 782 O O . SER A 1 102 ? 10.748 3.137 -12.658 1.00 77.75 102 SER A O 1
ATOM 784 N N . SER A 1 103 ? 8.694 3.258 -11.763 1.00 75.88 103 SER A N 1
ATOM 785 C CA . SER A 1 103 ? 8.935 2.214 -10.756 1.00 75.88 103 SER A CA 1
ATOM 786 C C . SER A 1 103 ? 9.132 0.823 -11.365 1.00 75.88 103 SER A C 1
ATOM 788 O O . SER A 1 103 ? 10.044 0.112 -10.946 1.00 75.88 103 SER A O 1
ATOM 790 N N . GLU A 1 104 ? 8.363 0.466 -12.398 1.00 82.44 104 GLU A N 1
ATOM 791 C CA . GLU A 1 104 ? 8.527 -0.813 -13.105 1.00 82.44 104 GLU A CA 1
ATOM 792 C C . GLU A 1 104 ? 9.809 -0.847 -13.926 1.00 82.44 104 GLU A C 1
ATOM 794 O O . GLU A 1 104 ? 10.501 -1.860 -13.954 1.00 82.44 104 GLU A O 1
ATOM 799 N N . LEU A 1 105 ? 10.175 0.278 -14.541 1.00 83.62 105 LEU A N 1
ATOM 800 C CA . LEU A 1 105 ? 11.423 0.412 -15.280 1.00 83.62 105 LEU A CA 1
ATOM 801 C C . LEU A 1 105 ? 12.628 0.205 -14.355 1.00 83.62 105 LEU A C 1
ATOM 803 O O . LEU A 1 105 ? 13.501 -0.615 -14.644 1.00 83.62 105 LEU A O 1
ATOM 807 N N . ILE A 1 106 ? 12.666 0.918 -13.225 1.00 80.56 106 ILE A N 1
ATOM 808 C CA . ILE A 1 106 ? 13.732 0.773 -12.225 1.00 80.56 106 ILE A CA 1
ATOM 809 C C . ILE A 1 106 ? 13.748 -0.660 -11.685 1.00 80.56 106 ILE A C 1
ATOM 811 O O . ILE A 1 106 ? 14.810 -1.280 -11.611 1.00 80.56 106 ILE A O 1
ATOM 815 N N . GLY A 1 107 ? 12.577 -1.202 -11.340 1.00 77.88 107 GLY A N 1
ATOM 816 C CA . GLY A 1 107 ? 12.433 -2.556 -10.817 1.00 77.88 107 GLY A CA 1
ATOM 817 C C . GLY A 1 107 ? 12.943 -3.621 -11.786 1.00 77.88 107 GLY A C 1
ATOM 818 O O . GLY A 1 107 ? 13.706 -4.496 -11.373 1.00 77.88 107 GLY A O 1
ATOM 819 N N . TYR A 1 108 ? 12.573 -3.524 -13.064 1.00 86.12 108 TYR A N 1
ATOM 820 C CA . TYR A 1 108 ? 13.042 -4.407 -14.127 1.00 86.12 108 TYR A CA 1
ATOM 821 C C . TYR A 1 108 ? 14.564 -4.343 -14.266 1.00 86.12 108 TYR A C 1
ATOM 823 O O . TYR A 1 108 ? 15.239 -5.349 -14.068 1.00 86.12 108 TYR A O 1
ATOM 831 N N . PHE A 1 109 ? 15.129 -3.162 -14.527 1.00 85.69 109 PHE A N 1
ATOM 832 C CA . PHE A 1 109 ? 16.558 -3.048 -14.822 1.00 85.69 109 PHE A CA 1
ATOM 833 C C . PHE A 1 109 ? 17.456 -3.381 -13.629 1.00 85.69 109 PHE A C 1
ATOM 835 O O . PHE A 1 109 ? 18.525 -3.960 -13.810 1.00 85.69 109 PHE A O 1
ATOM 842 N N . LEU A 1 110 ? 17.044 -3.071 -12.399 1.00 79.06 110 LEU A N 1
ATOM 843 C CA . LEU A 1 110 ? 17.815 -3.481 -11.226 1.00 79.06 110 LEU A CA 1
ATOM 844 C C . LEU A 1 110 ? 17.733 -4.989 -10.971 1.00 79.06 110 LEU A C 1
ATOM 846 O O . LEU A 1 110 ? 18.731 -5.574 -10.558 1.00 79.06 110 LEU A O 1
ATOM 850 N N . SER A 1 111 ? 16.584 -5.620 -11.224 1.00 73.81 111 SER A N 1
ATOM 851 C CA . SER A 1 111 ? 16.417 -7.062 -10.996 1.00 73.81 111 SER A CA 1
ATOM 852 C C . SER A 1 111 ? 17.096 -7.899 -12.080 1.00 73.81 111 SER A C 1
ATOM 854 O O . SER A 1 111 ? 17.802 -8.854 -11.760 1.00 73.81 111 SER A O 1
ATOM 856 N N . ASP A 1 112 ? 16.924 -7.514 -13.345 1.00 77.06 112 ASP A N 1
ATOM 857 C CA . ASP A 1 112 ? 17.326 -8.327 -14.496 1.00 77.06 112 ASP A CA 1
ATOM 858 C C . ASP A 1 112 ? 18.702 -7.915 -15.040 1.00 77.06 112 ASP A C 1
ATOM 860 O O . ASP A 1 112 ? 19.442 -8.752 -15.557 1.00 77.06 112 ASP A O 1
ATOM 864 N N . CYS A 1 113 ? 19.087 -6.640 -14.900 1.00 76.62 113 CYS A N 1
ATOM 865 C CA . CYS A 1 113 ? 20.364 -6.118 -15.405 1.00 76.62 113 CYS A CA 1
ATOM 866 C C . CYS A 1 113 ? 21.329 -5.667 -14.297 1.00 76.62 113 CYS A C 1
ATOM 868 O O . CYS A 1 113 ? 22.495 -5.389 -14.578 1.00 76.62 113 CYS A O 1
ATOM 870 N N . GLY A 1 114 ? 20.872 -5.563 -13.044 1.00 74.31 114 GLY A N 1
ATOM 871 C CA . GLY A 1 114 ? 21.662 -5.050 -11.919 1.00 74.31 114 GLY A CA 1
ATOM 872 C C . GLY A 1 114 ? 21.952 -3.543 -11.968 1.00 74.31 114 GLY A C 1
ATOM 873 O O . GLY A 1 114 ? 22.581 -3.015 -11.052 1.00 74.31 114 GLY A O 1
ATOM 874 N N . VAL A 1 115 ? 21.518 -2.838 -13.018 1.00 84.88 115 VAL A N 1
ATOM 875 C CA . VAL A 1 115 ? 21.777 -1.409 -13.230 1.00 84.88 115 VAL A CA 1
ATOM 876 C C . VAL A 1 115 ? 20.745 -0.806 -14.181 1.00 84.88 115 VAL A C 1
ATOM 878 O O . VAL A 1 115 ? 20.377 -1.426 -15.176 1.00 84.88 115 VAL A O 1
ATOM 881 N N . VAL A 1 116 ? 20.308 0.427 -13.901 1.00 85.69 116 VAL A N 1
ATOM 882 C CA . VAL A 1 116 ? 19.484 1.217 -14.831 1.00 85.69 116 VAL A CA 1
ATOM 883 C C . VAL A 1 116 ? 20.395 1.819 -15.913 1.00 85.69 116 VAL A C 1
ATOM 885 O O . VAL A 1 116 ? 21.337 2.536 -15.562 1.00 85.69 116 VAL A O 1
ATOM 888 N N . PRO A 1 117 ? 20.171 1.537 -17.211 1.00 89.75 117 PRO A N 1
ATOM 889 C CA . PRO A 1 117 ? 21.024 2.047 -18.281 1.00 89.75 117 PRO A CA 1
ATOM 890 C C . PRO A 1 117 ? 20.862 3.561 -18.468 1.00 89.75 117 PRO A C 1
ATOM 892 O O . PRO A 1 117 ? 19.826 4.141 -18.148 1.00 89.75 117 PRO A O 1
ATOM 895 N N . THR A 1 118 ? 21.877 4.211 -19.042 1.00 91.19 118 THR A N 1
ATOM 896 C CA . THR A 1 118 ? 21.720 5.581 -19.557 1.00 91.19 118 THR A CA 1
ATOM 897 C C . THR A 1 118 ? 20.924 5.572 -20.861 1.00 91.19 118 THR A C 1
ATOM 899 O O . THR A 1 118 ? 20.677 4.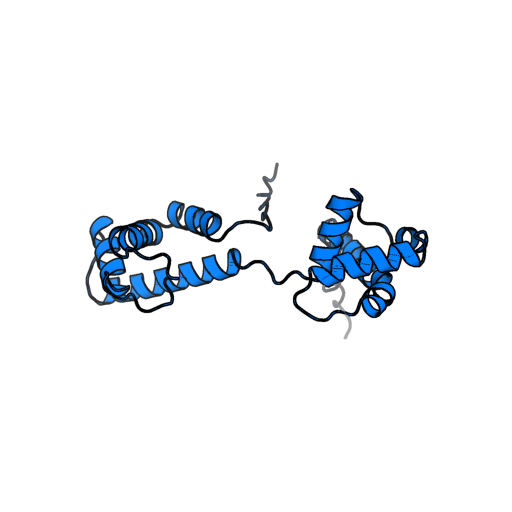511 -21.439 1.00 91.19 118 THR A O 1
ATOM 902 N N . VAL A 1 119 ? 20.554 6.751 -21.365 1.00 90.75 119 VAL A N 1
ATOM 903 C CA . VAL A 1 119 ? 19.912 6.872 -22.682 1.00 90.75 119 VAL A CA 1
ATOM 904 C C . VAL A 1 119 ? 20.809 6.295 -23.782 1.00 90.75 119 VAL A C 1
ATOM 906 O O . VAL A 1 119 ? 20.345 5.520 -24.613 1.00 90.75 119 VAL A O 1
ATOM 909 N N . GLU A 1 120 ? 22.109 6.582 -23.741 1.00 91.00 120 GLU A N 1
ATOM 910 C CA . GLU A 1 120 ? 23.080 6.026 -24.686 1.00 91.00 120 GLU A CA 1
ATOM 911 C C . GLU A 1 120 ? 23.212 4.507 -24.523 1.00 91.00 120 GLU A C 1
ATOM 913 O O . GLU A 1 120 ? 23.285 3.784 -25.512 1.00 91.00 120 GLU A O 1
ATOM 918 N N . GLY A 1 121 ? 23.190 4.004 -23.283 1.00 88.62 121 GLY A N 1
ATOM 919 C CA . GLY A 1 121 ? 23.189 2.567 -23.003 1.00 88.62 121 GLY A CA 1
ATOM 920 C C . GLY A 1 121 ? 21.946 1.862 -23.551 1.00 88.62 121 GLY A C 1
ATOM 921 O O . GLY A 1 121 ? 22.052 0.775 -24.114 1.00 88.62 121 GLY A O 1
ATOM 922 N N . TRP A 1 122 ? 20.779 2.505 -23.471 1.00 90.44 122 TRP A N 1
ATOM 923 C CA . TRP A 1 122 ? 19.554 2.013 -24.101 1.00 90.44 122 TRP A CA 1
ATOM 924 C C . TRP A 1 122 ? 19.689 1.923 -25.627 1.00 90.44 122 TRP A C 1
ATOM 926 O O . TRP A 1 122 ? 19.264 0.950 -26.253 1.00 90.44 122 TRP A O 1
ATOM 936 N N . GLU A 1 123 ? 20.336 2.916 -26.236 1.00 90.31 123 GLU A N 1
ATOM 937 C CA . GLU A 1 123 ? 20.594 2.953 -27.674 1.00 90.31 123 GLU A CA 1
ATOM 938 C C . GLU A 1 123 ? 21.617 1.915 -28.164 1.00 90.31 123 GLU A C 1
ATOM 940 O O . GLU A 1 123 ? 21.740 1.711 -29.375 1.00 90.31 123 GLU A O 1
ATOM 945 N N . MET A 1 124 ? 22.304 1.217 -27.260 1.00 91.75 124 MET A N 1
ATOM 946 C CA . MET A 1 124 ? 23.203 0.117 -27.612 1.00 91.75 124 MET A CA 1
ATOM 947 C C . MET A 1 124 ? 22.495 -1.238 -27.725 1.00 91.75 124 MET A C 1
ATOM 949 O O . MET A 1 124 ? 23.014 -2.116 -28.413 1.00 91.75 124 MET A O 1
ATOM 953 N N . PHE A 1 125 ? 21.315 -1.412 -27.118 1.00 90.31 125 PHE A N 1
ATOM 954 C CA . PHE A 1 125 ? 20.523 -2.633 -27.301 1.00 90.31 125 PHE A CA 1
ATOM 955 C C . PHE A 1 125 ? 20.033 -2.752 -28.742 1.00 90.31 125 PHE A C 1
ATOM 957 O O . PHE A 1 125 ? 19.703 -1.751 -29.391 1.00 90.31 125 PHE A O 1
ATOM 964 N N . SER A 1 126 ? 19.922 -3.977 -29.242 1.00 93.88 126 SER A N 1
ATOM 965 C CA . SER A 1 126 ? 19.284 -4.255 -30.524 1.00 93.88 126 SER A CA 1
ATOM 966 C C . SER A 1 126 ? 17.795 -3.879 -30.504 1.00 93.88 126 SER A C 1
ATOM 968 O O . SER A 1 126 ? 17.160 -3.769 -29.456 1.00 93.88 126 SER A O 1
ATOM 970 N N . ALA A 1 127 ? 17.206 -3.675 -31.686 1.00 91.19 127 ALA A N 1
ATOM 971 C CA . ALA A 1 127 ? 15.782 -3.347 -31.796 1.00 91.19 127 ALA A CA 1
ATOM 972 C C . ALA A 1 127 ? 14.863 -4.460 -31.251 1.00 91.19 127 ALA A C 1
ATOM 974 O O . ALA A 1 127 ? 13.750 -4.172 -30.815 1.00 91.19 127 ALA A O 1
ATOM 975 N N . GLU A 1 128 ? 15.328 -5.710 -31.290 1.00 92.69 128 GLU A N 1
ATOM 976 C CA . GLU A 1 128 ? 14.627 -6.875 -30.750 1.00 92.69 128 GLU A CA 1
ATOM 977 C C . GLU A 1 128 ? 14.660 -6.872 -29.218 1.00 92.69 128 GLU A C 1
ATOM 979 O O . GLU A 1 128 ? 13.600 -6.874 -28.597 1.00 92.69 128 GLU A O 1
ATOM 984 N N . GLU A 1 129 ? 15.843 -6.707 -28.616 1.00 91.81 129 GLU A N 1
ATOM 985 C CA . GLU A 1 129 ? 16.002 -6.606 -27.155 1.00 91.81 129 GLU A CA 1
ATOM 986 C C . GLU A 1 129 ? 15.186 -5.444 -26.575 1.00 91.81 129 GLU A C 1
ATOM 988 O O . GLU A 1 129 ? 14.494 -5.598 -25.571 1.00 91.81 129 GLU A O 1
ATOM 993 N N . ARG A 1 130 ? 15.188 -4.277 -27.234 1.00 92.75 130 ARG A N 1
ATOM 994 C CA . ARG A 1 130 ? 14.381 -3.130 -26.781 1.00 92.75 130 ARG A CA 1
ATOM 995 C C . ARG A 1 130 ? 12.890 -3.442 -26.756 1.00 92.75 130 ARG A C 1
ATOM 997 O O . ARG A 1 130 ? 12.191 -2.984 -25.854 1.00 92.75 130 ARG A O 1
ATOM 1004 N N . ARG A 1 131 ? 12.395 -4.193 -27.744 1.00 91.69 131 ARG A N 1
ATOM 1005 C CA . ARG A 1 131 ? 10.989 -4.610 -27.789 1.00 91.69 131 ARG A CA 1
ATOM 1006 C C . ARG A 1 131 ? 10.665 -5.623 -26.703 1.00 91.69 131 ARG A C 1
ATOM 1008 O O . ARG A 1 131 ? 9.619 -5.491 -26.079 1.00 91.69 131 ARG A O 1
ATOM 1015 N N . GLU A 1 132 ? 11.544 -6.586 -26.461 1.00 90.88 132 GLU A N 1
ATOM 1016 C CA . GLU A 1 132 ? 11.365 -7.595 -25.412 1.00 90.88 132 GLU A CA 1
ATOM 1017 C C . GLU A 1 132 ? 11.328 -6.962 -24.013 1.00 90.88 132 GLU A C 1
ATOM 1019 O O . GLU A 1 132 ? 10.415 -7.228 -23.225 1.00 90.88 132 GLU A O 1
ATOM 1024 N N . ILE A 1 133 ? 12.253 -6.038 -23.738 1.00 90.00 133 ILE A N 1
ATOM 1025 C CA . ILE A 1 133 ? 12.288 -5.262 -22.492 1.00 90.00 133 ILE A CA 1
ATOM 1026 C C . ILE A 1 133 ? 10.998 -4.445 -22.334 1.00 90.00 133 ILE A C 1
ATOM 1028 O O . ILE A 1 133 ? 10.347 -4.487 -21.289 1.00 90.00 133 ILE A O 1
ATOM 1032 N N . ALA A 1 134 ? 10.591 -3.720 -23.381 1.00 89.25 134 ALA A N 1
ATOM 1033 C CA . ALA A 1 134 ? 9.381 -2.904 -23.354 1.00 89.25 134 ALA A CA 1
ATOM 1034 C C . ALA A 1 134 ? 8.100 -3.737 -23.175 1.00 89.25 134 ALA A C 1
ATOM 1036 O O . ALA A 1 134 ? 7.185 -3.290 -22.489 1.00 89.25 134 ALA A O 1
ATOM 1037 N N . ALA A 1 135 ? 8.028 -4.937 -23.758 1.00 88.88 135 ALA A N 1
ATOM 1038 C CA . ALA A 1 135 ? 6.910 -5.856 -23.561 1.00 88.88 135 ALA A CA 1
ATOM 1039 C C . ALA A 1 135 ? 6.859 -6.350 -22.112 1.00 88.88 135 ALA A C 1
ATOM 1041 O O . ALA A 1 135 ? 5.817 -6.264 -21.474 1.00 88.88 135 ALA A O 1
ATOM 1042 N N . THR A 1 136 ? 8.008 -6.746 -21.559 1.00 87.31 136 THR A N 1
ATOM 1043 C CA . THR A 1 136 ? 8.104 -7.233 -20.176 1.00 87.31 136 THR A CA 1
ATOM 1044 C C . THR A 1 136 ? 7.688 -6.173 -19.154 1.00 87.31 136 THR A C 1
ATOM 1046 O O . THR A 1 136 ? 7.022 -6.492 -18.172 1.00 87.31 136 THR A O 1
ATOM 1049 N N . ILE A 1 137 ? 8.068 -4.910 -19.374 1.00 86.00 137 ILE A N 1
ATOM 1050 C CA . ILE A 1 137 ? 7.635 -3.786 -18.531 1.00 86.00 137 ILE A CA 1
ATOM 1051 C C . ILE A 1 137 ? 6.139 -3.507 -18.738 1.00 86.00 137 ILE A C 1
ATOM 1053 O O . ILE A 1 137 ? 5.417 -3.308 -17.765 1.00 86.00 137 ILE A O 1
ATOM 1057 N N . GLY A 1 138 ? 5.663 -3.515 -19.987 1.00 83.38 138 GLY A N 1
ATOM 1058 C CA . GLY A 1 138 ? 4.255 -3.286 -20.328 1.00 83.38 138 GLY A CA 1
ATOM 1059 C C . GLY A 1 138 ? 3.301 -4.296 -19.684 1.00 83.38 138 GLY A C 1
ATOM 1060 O O . GLY A 1 138 ? 2.287 -3.886 -19.128 1.00 83.38 138 GLY A O 1
ATOM 1061 N N . ASP A 1 139 ? 3.664 -5.581 -19.657 1.00 83.00 139 ASP A N 1
ATOM 1062 C CA . ASP A 1 139 ? 2.860 -6.664 -19.063 1.00 83.00 139 ASP A CA 1
ATOM 1063 C C . ASP A 1 139 ? 2.657 -6.520 -17.541 1.00 83.00 139 ASP A C 1
ATOM 1065 O O . ASP A 1 139 ? 1.759 -7.139 -16.966 1.00 83.00 139 ASP A O 1
ATOM 1069 N N . ARG A 1 140 ? 3.487 -5.711 -16.870 1.00 77.19 140 ARG A N 1
ATOM 1070 C CA . ARG A 1 140 ? 3.397 -5.435 -15.425 1.00 77.19 140 ARG A CA 1
ATOM 1071 C C . ARG A 1 140 ? 2.557 -4.196 -15.104 1.00 77.19 140 ARG A C 1
ATOM 1073 O O . ARG A 1 140 ? 2.302 -3.917 -13.933 1.00 77.19 140 ARG A O 1
AT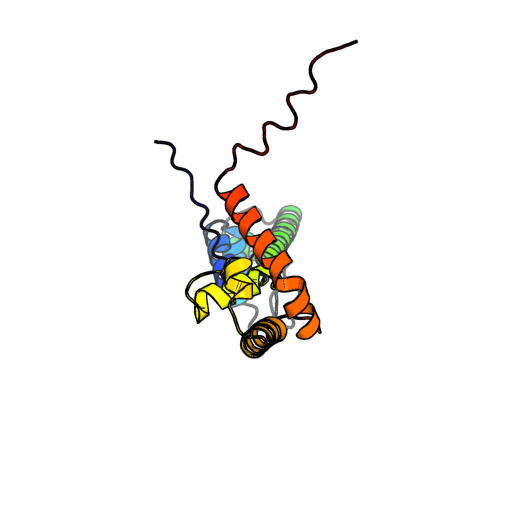OM 1080 N N . MET A 1 141 ? 2.112 -3.458 -16.121 1.00 75.00 141 MET A N 1
ATOM 1081 C CA . MET A 1 141 ? 1.340 -2.229 -15.958 1.00 75.00 141 MET A CA 1
ATOM 1082 C C . MET A 1 141 ? -0.176 -2.506 -15.996 1.00 75.00 141 MET A C 1
ATOM 1084 O O . MET A 1 141 ? -0.641 -3.338 -16.767 1.00 75.00 141 MET A O 1
ATOM 1088 N N . PRO A 1 142 ? -0.989 -1.780 -15.206 1.00 58.00 142 PRO A N 1
ATOM 1089 C CA . PRO A 1 142 ? -2.440 -1.979 -15.141 1.00 58.00 142 PRO A CA 1
ATOM 1090 C C . PRO A 1 142 ? -3.228 -1.413 -16.339 1.00 58.00 142 PRO A C 1
ATOM 1092 O O . PRO A 1 142 ? -4.456 -1.494 -16.344 1.00 58.00 142 PRO A O 1
ATOM 1095 N N . SER A 1 143 ? -2.566 -0.812 -17.333 1.00 63.09 143 SER A N 1
ATOM 1096 C CA . SER A 1 143 ? -3.186 -0.274 -18.551 1.00 63.09 143 SER A CA 1
ATOM 1097 C C . SER A 1 143 ? -2.583 -0.899 -19.808 1.00 63.09 143 SER A C 1
ATOM 1099 O O . SER A 1 143 ? -1.446 -1.361 -19.779 1.00 63.09 143 SER A O 1
ATOM 1101 N N . ASP A 1 144 ? -3.328 -0.856 -20.921 1.00 61.44 144 ASP A N 1
ATOM 1102 C CA . ASP A 1 144 ? -2.886 -1.292 -22.256 1.00 61.44 144 ASP A CA 1
ATOM 1103 C C . ASP A 1 144 ? -1.800 -0.348 -22.816 1.00 61.44 144 ASP A C 1
ATOM 1105 O O . ASP A 1 144 ? -1.994 0.381 -23.795 1.00 61.44 144 ASP A O 1
ATOM 1109 N N . VAL A 1 145 ? -0.647 -0.287 -22.151 1.00 62.97 145 VAL A N 1
ATOM 1110 C CA . VAL A 1 145 ? 0.508 0.458 -22.634 1.00 62.97 145 VAL A CA 1
ATOM 1111 C C . VAL A 1 145 ? 1.142 -0.346 -23.762 1.00 62.97 145 VAL A C 1
ATOM 1113 O O . VAL A 1 145 ? 1.740 -1.397 -23.553 1.00 62.97 145 VAL A O 1
ATOM 1116 N N . TRP A 1 146 ? 1.022 0.164 -24.983 1.00 71.00 146 TRP A N 1
ATOM 1117 C CA . TRP A 1 146 ? 1.545 -0.509 -26.167 1.00 71.00 146 TRP A CA 1
ATOM 1118 C C . TRP A 1 146 ? 3.078 -0.590 -26.135 1.00 71.00 146 TRP A C 1
ATOM 1120 O O . TRP A 1 146 ? 3.756 0.432 -26.015 1.00 71.00 146 TRP A O 1
ATOM 1130 N N . THR A 1 147 ? 3.631 -1.790 -26.329 1.00 81.75 147 THR A N 1
ATOM 1131 C CA . THR A 1 147 ? 5.080 -2.058 -26.409 1.00 81.75 147 THR A CA 1
ATOM 1132 C C . THR A 1 147 ? 5.812 -1.084 -27.335 1.00 81.75 147 THR A C 1
ATOM 1134 O O . THR A 1 147 ? 6.851 -0.542 -26.970 1.00 81.75 147 THR A O 1
ATOM 1137 N N . ASP A 1 148 ? 5.255 -0.801 -28.516 1.00 81.31 148 ASP A N 1
ATOM 1138 C CA . ASP A 1 148 ? 5.866 0.130 -29.472 1.00 81.31 148 ASP A CA 1
ATOM 1139 C C . ASP A 1 148 ? 5.914 1.572 -28.940 1.00 81.31 148 ASP A C 1
ATOM 1141 O O . ASP A 1 148 ? 6.877 2.293 -29.197 1.00 81.31 148 ASP A O 1
ATOM 1145 N N . VAL A 1 149 ? 4.914 1.989 -28.155 1.00 82.75 149 VAL A N 1
ATOM 1146 C CA . VAL A 1 149 ? 4.924 3.297 -27.485 1.00 82.75 149 VAL A CA 1
ATOM 1147 C C . VAL A 1 149 ? 6.021 3.323 -26.427 1.00 82.75 149 VAL A C 1
ATOM 1149 O O . VAL A 1 149 ? 6.794 4.276 -26.406 1.00 82.75 149 VAL A O 1
ATOM 1152 N N . LEU A 1 150 ? 6.149 2.271 -25.611 1.00 85.00 150 LEU A N 1
ATOM 1153 C CA . LEU A 1 150 ? 7.205 2.164 -24.597 1.00 85.00 150 LEU A CA 1
ATOM 1154 C C . LEU A 1 150 ? 8.604 2.238 -25.205 1.00 85.00 150 LEU A C 1
ATOM 1156 O O . LEU A 1 150 ? 9.430 2.992 -24.700 1.00 85.00 150 LEU A O 1
ATOM 1160 N N . VAL A 1 151 ? 8.862 1.542 -26.316 1.00 87.44 151 VAL A N 1
ATOM 1161 C CA . VAL A 1 151 ? 10.154 1.625 -27.020 1.00 87.44 151 VAL A CA 1
ATOM 1162 C C . VAL A 1 151 ? 10.465 3.061 -27.451 1.00 87.44 151 VAL A C 1
ATOM 1164 O O . VAL A 1 151 ? 11.603 3.510 -27.303 1.00 87.44 151 VAL A O 1
ATOM 1167 N N . LEU A 1 152 ? 9.463 3.787 -27.961 1.00 87.44 152 LEU A N 1
ATOM 1168 C CA . LEU A 1 152 ? 9.618 5.174 -28.407 1.00 87.44 152 LEU A CA 1
ATOM 1169 C C . LEU A 1 152 ? 9.879 6.140 -27.246 1.00 87.44 152 LEU A C 1
ATOM 1171 O O . LEU A 1 152 ? 10.685 7.057 -27.393 1.00 87.44 152 LEU A O 1
ATOM 1175 N N . VAL A 1 153 ? 9.209 5.954 -26.104 1.00 88.31 153 VAL A N 1
ATOM 1176 C CA . VAL A 1 153 ? 9.314 6.881 -24.963 1.00 88.31 153 VAL A CA 1
ATOM 1177 C C . VAL A 1 153 ? 10.406 6.506 -23.957 1.00 88.31 153 VAL A C 1
ATOM 1179 O O . VAL A 1 153 ? 10.743 7.333 -23.111 1.00 88.31 153 VAL A O 1
ATOM 1182 N N . MET A 1 154 ? 11.002 5.312 -24.055 1.00 89.94 154 MET A N 1
ATOM 1183 C CA . MET A 1 154 ? 12.025 4.822 -23.119 1.00 89.94 154 MET A CA 1
ATOM 1184 C C . MET A 1 154 ? 13.193 5.801 -22.898 1.00 89.94 154 MET A C 1
ATOM 1186 O O . MET A 1 154 ? 13.535 6.030 -21.739 1.00 89.94 154 MET A O 1
ATOM 1190 N N . PRO A 1 155 ? 13.771 6.455 -23.930 1.00 91.62 155 PRO A N 1
ATOM 1191 C CA . PRO A 1 155 ? 14.819 7.461 -23.724 1.00 91.62 155 PRO A CA 1
ATOM 1192 C C . PRO A 1 155 ? 14.389 8.603 -22.795 1.00 91.62 155 PRO A C 1
ATOM 1194 O O . PRO A 1 155 ? 15.149 9.032 -21.930 1.00 91.62 155 PRO A O 1
ATOM 1197 N N . VAL A 1 156 ? 13.148 9.075 -22.942 1.00 88.50 156 VAL A N 1
ATOM 1198 C CA . VAL A 1 156 ? 12.590 10.163 -22.127 1.00 88.50 156 VAL A CA 1
ATOM 1199 C C . VAL A 1 156 ? 12.372 9.695 -20.690 1.00 88.50 156 VAL A C 1
ATOM 1201 O O . VAL A 1 156 ? 12.701 10.420 -19.753 1.00 88.50 156 VAL A O 1
ATOM 1204 N N . LEU A 1 157 ? 11.858 8.477 -20.510 1.00 87.12 157 LEU A N 1
ATOM 1205 C CA . LEU A 1 157 ? 11.631 7.881 -19.192 1.00 87.12 157 LEU A CA 1
ATOM 1206 C C . LEU A 1 157 ? 12.945 7.643 -18.437 1.00 87.12 157 LEU A C 1
ATOM 1208 O O . LEU A 1 157 ? 13.044 7.986 -17.262 1.00 87.12 157 LEU A O 1
ATOM 1212 N N . LEU A 1 158 ? 13.970 7.122 -19.114 1.00 89.19 158 LEU A N 1
ATOM 1213 C CA . LEU A 1 158 ? 15.304 6.932 -18.540 1.00 89.19 158 LEU A CA 1
ATOM 1214 C C . LEU A 1 158 ? 15.931 8.265 -18.132 1.00 89.19 158 LEU A C 1
ATOM 1216 O O . LEU A 1 158 ? 16.443 8.389 -17.020 1.00 89.19 158 LEU A O 1
ATOM 1220 N N . GLN A 1 159 ? 15.847 9.280 -18.997 1.00 88.56 159 GLN A N 1
ATOM 1221 C CA . GLN A 1 159 ? 16.351 10.614 -18.678 1.00 88.56 159 GLN A CA 1
ATOM 1222 C C . GLN A 1 159 ? 15.636 11.208 -17.458 1.00 88.56 159 GLN A C 1
ATOM 1224 O O . GLN A 1 159 ? 16.283 11.775 -16.580 1.00 88.56 159 GLN A O 1
ATOM 1229 N N . HIS A 1 160 ? 14.317 11.029 -17.373 1.00 84.19 160 HIS A N 1
ATOM 1230 C CA . HIS A 1 160 ? 13.526 11.476 -16.235 1.00 84.19 160 HIS A CA 1
ATOM 1231 C C . HIS A 1 160 ? 13.965 10.804 -14.925 1.00 84.19 160 HIS A C 1
ATOM 1233 O O . HIS A 1 160 ? 14.258 11.512 -13.966 1.00 84.19 160 HIS A O 1
ATOM 1239 N N . VAL A 1 161 ? 14.112 9.473 -14.909 1.00 81.56 161 VAL A N 1
ATOM 1240 C CA . VAL A 1 161 ? 14.602 8.714 -13.740 1.00 81.56 161 VAL A CA 1
ATOM 1241 C C . VAL A 1 161 ? 15.991 9.191 -13.300 1.00 81.56 161 VAL A C 1
ATOM 1243 O O . VAL A 1 161 ? 16.238 9.389 -12.110 1.00 81.56 161 VAL A O 1
ATOM 1246 N N . ILE A 1 162 ? 16.899 9.421 -14.252 1.00 83.56 162 ILE A N 1
ATOM 1247 C CA . ILE A 1 162 ? 18.254 9.919 -13.970 1.00 83.56 162 ILE A CA 1
ATOM 1248 C C . ILE A 1 162 ? 18.210 11.328 -13.363 1.00 83.56 162 ILE A C 1
ATOM 1250 O O . ILE A 1 162 ? 18.953 11.624 -12.424 1.00 83.56 162 ILE A O 1
ATOM 1254 N N . ASP A 1 163 ? 17.361 12.212 -13.885 1.00 83.62 163 ASP A N 1
ATOM 1255 C CA . ASP A 1 163 ? 17.232 13.579 -13.379 1.00 83.62 163 ASP A CA 1
ATOM 1256 C C . ASP A 1 163 ? 16.571 13.626 -11.996 1.00 83.62 163 ASP A C 1
ATOM 1258 O O . ASP A 1 163 ? 16.966 14.443 -11.161 1.00 83.62 163 ASP A O 1
ATOM 1262 N N . GLU A 1 164 ? 15.613 12.740 -11.720 1.00 76.19 164 GLU A N 1
ATOM 1263 C CA . GLU A 1 164 ? 15.022 12.569 -10.391 1.00 76.19 164 GLU A CA 1
ATOM 1264 C C . GLU A 1 164 ? 16.054 12.089 -9.365 1.00 76.19 164 GLU A C 1
ATOM 1266 O O . GLU A 1 164 ? 16.197 12.722 -8.316 1.00 76.19 164 GLU A O 1
ATOM 1271 N N . ASP A 1 165 ? 16.841 11.054 -9.680 1.00 75.56 165 ASP A N 1
ATOM 1272 C CA . ASP A 1 165 ? 17.916 10.567 -8.801 1.00 75.56 165 ASP A CA 1
ATOM 1273 C C . ASP A 1 165 ? 18.969 11.661 -8.541 1.00 75.56 165 ASP A C 1
ATOM 1275 O O . ASP A 1 165 ? 19.374 11.895 -7.399 1.00 75.56 165 ASP A O 1
ATOM 1279 N N . ARG A 1 166 ? 19.348 12.431 -9.571 1.00 75.75 166 ARG A N 1
ATOM 1280 C CA . ARG A 1 166 ? 20.261 13.579 -9.418 1.00 75.75 166 ARG A CA 1
ATOM 1281 C C . ARG A 1 166 ? 19.700 14.663 -8.503 1.00 75.75 166 ARG A C 1
ATOM 1283 O O . ARG A 1 166 ? 20.458 15.229 -7.715 1.00 75.75 166 ARG A O 1
ATOM 1290 N N . ARG A 1 167 ? 18.405 14.977 -8.605 1.00 68.25 167 ARG A N 1
ATOM 1291 C CA . ARG A 1 167 ? 17.739 15.956 -7.728 1.00 68.25 167 ARG A CA 1
ATOM 1292 C C . ARG A 1 167 ? 17.668 15.448 -6.293 1.00 68.25 167 ARG A C 1
ATOM 1294 O O . ARG A 1 167 ? 17.994 16.204 -5.381 1.00 68.25 167 ARG A O 1
ATOM 1301 N N . ALA A 1 168 ? 17.317 14.178 -6.100 1.00 66.44 168 ALA A N 1
ATOM 1302 C CA . ALA A 1 168 ? 17.252 13.545 -4.786 1.00 66.44 168 ALA A CA 1
ATOM 1303 C C . ALA A 1 168 ? 18.621 13.528 -4.083 1.00 66.44 168 ALA A C 1
ATOM 1305 O O . ALA A 1 168 ? 18.715 13.827 -2.895 1.00 66.44 168 ALA A O 1
ATOM 1306 N N . ARG A 1 169 ? 19.706 13.274 -4.827 1.00 63.53 169 ARG A N 1
ATOM 1307 C CA . ARG A 1 169 ? 21.085 13.319 -4.304 1.00 63.53 169 ARG A CA 1
ATOM 1308 C C . ARG A 1 169 ? 21.635 14.732 -4.107 1.00 63.53 169 ARG A C 1
ATOM 1310 O O . ARG A 1 169 ? 22.687 14.885 -3.490 1.00 63.53 169 ARG A O 1
ATOM 1317 N N . ASN A 1 170 ? 20.968 15.760 -4.631 1.00 47.19 170 ASN A N 1
ATOM 1318 C CA . ASN A 1 170 ? 21.454 17.138 -4.607 1.00 47.19 170 ASN A CA 1
ATOM 1319 C C . ASN A 1 170 ? 20.366 18.120 -4.118 1.00 47.19 170 ASN A C 1
ATOM 1321 O O . ASN A 1 170 ? 19.945 19.017 -4.865 1.00 47.19 170 ASN A O 1
ATOM 1325 N N . PRO A 1 171 ? 19.921 17.994 -2.849 1.00 43.69 171 PRO A N 1
ATOM 1326 C CA . PRO A 1 171 ? 18.789 18.752 -2.302 1.00 43.69 171 PRO A CA 1
ATOM 1327 C C . PRO A 1 171 ? 19.024 20.273 -2.223 1.00 43.69 171 PRO A C 1
ATOM 1329 O O . PRO A 1 171 ? 18.096 21.037 -1.978 1.00 43.69 171 PRO A O 1
ATOM 1332 N N . LEU A 1 172 ? 20.251 20.746 -2.466 1.00 37.59 172 LEU A N 1
ATOM 1333 C CA . LEU A 1 172 ? 20.642 22.157 -2.357 1.00 37.59 172 LEU A CA 1
ATOM 1334 C C . LEU A 1 172 ? 20.499 22.969 -3.659 1.00 37.59 172 LEU A C 1
ATOM 1336 O O . LEU A 1 172 ? 20.795 24.164 -3.656 1.00 37.59 172 LEU A O 1
ATOM 1340 N N . SER A 1 173 ? 20.056 22.372 -4.772 1.00 41.62 173 SER A N 1
ATOM 1341 C CA . SER A 1 173 ? 19.947 23.094 -6.057 1.00 41.62 173 SER A CA 1
ATOM 1342 C C . SER A 1 173 ? 18.589 23.767 -6.304 1.00 41.62 173 SER A C 1
ATOM 1344 O O . SER A 1 173 ? 18.523 24.719 -7.078 1.00 41.62 173 SER A O 1
ATOM 1346 N N . VAL A 1 174 ? 17.525 23.349 -5.607 1.00 41.88 174 VAL A N 1
ATOM 1347 C CA . VAL A 1 174 ? 16.164 23.897 -5.794 1.00 41.88 174 VAL A CA 1
ATOM 1348 C C . VAL A 1 174 ? 15.925 25.166 -4.962 1.00 41.88 174 VAL A C 1
ATOM 1350 O O . VAL A 1 174 ? 15.136 26.019 -5.350 1.00 41.88 174 VAL A O 1
ATOM 1353 N N . VAL A 1 175 ? 16.681 25.375 -3.879 1.00 39.44 175 VAL A N 1
ATOM 1354 C CA . VAL A 1 175 ? 16.501 26.536 -2.978 1.00 39.44 175 VAL A CA 1
ATOM 1355 C C . VAL A 1 175 ? 17.071 27.846 -3.559 1.00 39.44 175 VAL A C 1
ATOM 1357 O O . VAL A 1 175 ? 16.781 28.924 -3.059 1.00 39.44 175 VAL A O 1
ATOM 1360 N N . ARG A 1 176 ? 17.850 27.814 -4.652 1.00 38.62 176 ARG A N 1
ATOM 1361 C CA . ARG A 1 176 ? 18.481 29.029 -5.217 1.00 38.62 176 ARG A CA 1
ATOM 1362 C C . ARG A 1 176 ? 17.705 29.739 -6.329 1.00 38.62 176 ARG A C 1
ATOM 1364 O O . ARG A 1 176 ? 18.161 30.789 -6.775 1.00 38.62 176 ARG A O 1
ATOM 1371 N N . ALA A 1 177 ? 16.557 29.218 -6.764 1.00 41.06 177 ALA A N 1
ATOM 1372 C CA . ALA A 1 177 ? 15.782 29.846 -7.839 1.00 41.06 177 ALA A CA 1
ATOM 1373 C C . ALA A 1 177 ? 14.770 30.908 -7.359 1.00 41.06 177 ALA A C 1
ATOM 1375 O O . ALA A 1 177 ? 14.309 31.691 -8.184 1.00 41.06 177 ALA A O 1
ATOM 1376 N N . GLU A 1 178 ? 14.466 30.996 -6.058 1.00 42.03 178 GLU A N 1
ATOM 1377 C CA . GLU A 1 178 ? 13.465 31.951 -5.540 1.00 42.03 178 GLU A CA 1
ATOM 1378 C C . GLU A 1 178 ? 14.056 33.161 -4.785 1.00 42.03 178 GLU A C 1
ATOM 1380 O O . GLU A 1 178 ? 13.339 34.121 -4.521 1.00 42.03 178 GLU A O 1
ATOM 1385 N N . GLU A 1 179 ? 15.371 33.208 -4.529 1.00 44.47 179 GLU A N 1
ATOM 1386 C CA . GLU A 1 179 ? 16.014 34.324 -3.799 1.00 44.47 179 GLU A CA 1
ATOM 1387 C C . GLU A 1 179 ? 16.883 35.257 -4.668 1.00 44.47 179 GLU A C 1
ATOM 1389 O O . GLU A 1 179 ? 17.779 35.939 -4.177 1.00 44.47 179 GLU A O 1
ATOM 1394 N N . THR A 1 180 ? 16.615 35.350 -5.973 1.00 45.22 180 THR A N 1
ATOM 1395 C CA . THR A 1 180 ? 17.160 36.440 -6.818 1.00 45.22 180 THR A CA 1
ATOM 1396 C C . THR A 1 180 ? 16.053 37.212 -7.536 1.00 45.22 180 THR A C 1
ATOM 1398 O O . THR A 1 180 ? 16.133 37.522 -8.716 1.00 45.22 180 THR A O 1
ATOM 1401 N N . GLY A 1 181 ? 15.002 37.550 -6.787 1.00 41.69 181 GLY A N 1
ATOM 1402 C CA . GLY A 1 181 ? 14.001 38.560 -7.148 1.00 41.69 181 GLY A CA 1
ATOM 1403 C C . GLY A 1 181 ? 14.062 39.790 -6.239 1.00 41.69 181 GLY A C 1
ATOM 1404 O O . GLY A 1 181 ? 13.047 40.438 -6.011 1.00 41.69 181 GLY A O 1
ATOM 1405 N N . GLY A 1 182 ? 15.228 40.069 -5.654 1.00 46.47 182 GLY A N 1
ATOM 1406 C CA . GLY A 1 182 ? 15.497 41.305 -4.934 1.00 46.47 182 GLY A CA 1
ATOM 1407 C C . GLY A 1 182 ? 16.097 42.346 -5.875 1.00 46.47 182 GLY A C 1
ATOM 1408 O O . GLY A 1 182 ? 17.178 42.128 -6.414 1.00 46.47 182 GLY A O 1
ATOM 1409 N N . ASP A 1 183 ? 15.404 43.480 -5.967 1.00 45.06 183 ASP A N 1
ATOM 1410 C CA . ASP A 1 183 ? 15.873 44.787 -6.439 1.00 45.06 183 ASP A CA 1
ATOM 1411 C C . ASP A 1 183 ? 15.730 45.104 -7.944 1.00 45.06 183 ASP A C 1
ATOM 1413 O O . ASP A 1 183 ? 16.538 44.697 -8.782 1.00 45.06 183 ASP A O 1
ATOM 1417 N N . ARG A 1 184 ? 14.710 45.919 -8.273 1.00 41.03 184 ARG A N 1
ATOM 1418 C CA . ARG A 1 184 ? 14.875 47.301 -8.784 1.00 41.03 184 ARG A CA 1
ATOM 1419 C C . ARG A 1 184 ? 13.532 47.919 -9.195 1.00 41.03 184 ARG A C 1
ATOM 1421 O O . ARG A 1 184 ? 12.878 47.421 -10.112 1.00 41.03 184 ARG A O 1
ATOM 1428 N N . GLY A 1 185 ? 13.196 49.053 -8.579 1.00 39.69 185 GLY A N 1
ATOM 1429 C CA . GLY A 1 185 ? 12.101 49.943 -8.975 1.00 39.69 185 GLY A CA 1
ATOM 1430 C C . GLY A 1 185 ? 11.715 50.912 -7.877 1.00 39.69 185 GLY A C 1
ATOM 1431 O O . GLY A 1 185 ? 10.756 50.579 -7.153 1.00 39.69 185 GLY A O 1
#